Protein AF-A0A4Y9ZE89-F1 (afdb_monomer_lite)

InterPro domains:
  IPR001841 Zinc finger, RING-type [PS50089] (121-193)
  IPR013083 Zinc finger, RING/FYVE/PHD-type [G3DSA:3.30.40.10] (95-206)

Secondary structure (DSSP, 8-state):
------------------SS-------------S------------GGG-HHHHTTTTS--S-TTHHHHHHHHHHHHHHHHHHHHHSS----HHHHHHHHHTSPBPPHHHHHHTT-TT-B-TTT--BHHHHHHHHHHHHHHT-TTS-GGG-SEEE-TTTT--EEEHHHHH-GGG-TTSSS--TT-SSB-TTT--BSS-HHHHHHHHHS--TT-----------TTHHHHHHHHHHHHHHHHHHHHHHHHHHHS-TTS------TT----------GGGTTTTS--

Organism: NCBI:txid205917

Structure (mmCIF, N/CA/C/O backbone):
data_AF-A0A4Y9ZE89-F1
#
_entry.id   AF-A0A4Y9ZE89-F1
#
loop_
_atom_site.group_PDB
_atom_site.id
_atom_site.type_symbol
_atom_site.label_atom_id
_atom_site.label_alt_id
_atom_site.label_comp_id
_atom_site.label_asym_id
_atom_site.label_entity_id
_atom_site.label_seq_id
_atom_site.pdbx_PDB_ins_code
_atom_site.Cartn_x
_atom_site.Cartn_y
_atom_site.Cartn_z
_atom_site.occupancy
_atom_site.B_iso_or_equiv
_atom_site.auth_seq_id
_atom_site.auth_comp_id
_atom_site.auth_asym_id
_atom_site.auth_atom_id
_atom_site.pdbx_PDB_model_num
ATOM 1 N N . MET A 1 1 ? -14.560 37.038 12.003 1.00 40.00 1 MET A N 1
ATOM 2 C CA . MET A 1 1 ? -13.225 37.661 12.124 1.00 40.00 1 MET A CA 1
ATOM 3 C C . MET A 1 1 ? -12.190 36.557 12.264 1.00 40.00 1 MET A C 1
ATOM 5 O O . MET A 1 1 ? -11.770 36.264 13.370 1.00 40.00 1 MET A O 1
ATOM 9 N N . PHE A 1 2 ? -11.825 35.913 11.160 1.00 36.03 2 PHE A N 1
ATOM 10 C CA . PHE A 1 2 ? -10.600 35.121 11.090 1.00 36.03 2 PHE A CA 1
ATOM 11 C C . PHE A 1 2 ? -9.950 35.477 9.761 1.00 36.03 2 PHE A C 1
ATOM 13 O O . PHE A 1 2 ? -10.451 35.115 8.699 1.00 36.03 2 PHE A O 1
ATOM 20 N N . ASP A 1 3 ? -8.924 36.317 9.858 1.00 39.91 3 ASP A N 1
ATOM 21 C CA . ASP A 1 3 ? -8.173 36.826 8.724 1.00 39.91 3 ASP A CA 1
ATOM 22 C C . ASP A 1 3 ? -7.221 35.755 8.188 1.00 39.91 3 ASP A C 1
ATOM 24 O O . ASP A 1 3 ? -6.530 35.055 8.931 1.00 39.91 3 ASP A O 1
ATOM 28 N N . CYS A 1 4 ? -7.210 35.661 6.862 1.00 39.94 4 CYS A N 1
ATOM 29 C CA . CYS A 1 4 ? -6.321 34.839 6.060 1.00 39.94 4 CYS A CA 1
ATOM 30 C C . CYS A 1 4 ? -4.855 35.249 6.269 1.00 39.94 4 CYS A C 1
ATOM 32 O O . CYS A 1 4 ? -4.487 36.393 6.004 1.00 39.94 4 CYS A O 1
ATOM 34 N N . TYR A 1 5 ? -3.989 34.304 6.644 1.00 46.22 5 TYR A N 1
ATOM 35 C CA . TYR A 1 5 ? -2.538 34.476 6.541 1.00 46.22 5 TYR A CA 1
ATOM 36 C C . TYR A 1 5 ? -2.054 33.981 5.172 1.00 46.22 5 TYR A C 1
ATOM 38 O O . TYR A 1 5 ? -1.801 32.797 4.967 1.00 46.22 5 TYR A O 1
ATOM 46 N N . HIS A 1 6 ? -1.920 34.910 4.224 1.00 37.88 6 HIS A N 1
ATOM 47 C CA . HIS A 1 6 ? -1.191 34.701 2.973 1.00 37.88 6 HIS A CA 1
ATOM 48 C C . HIS A 1 6 ? 0.308 34.933 3.228 1.00 37.88 6 HIS A C 1
ATOM 50 O O . HIS A 1 6 ? 0.745 36.066 3.434 1.00 37.88 6 HIS A O 1
ATOM 56 N N . ALA A 1 7 ? 1.117 33.873 3.212 1.00 39.72 7 ALA A N 1
ATOM 57 C CA . ALA A 1 7 ? 2.572 33.996 3.235 1.00 39.72 7 ALA A CA 1
ATOM 58 C C . ALA A 1 7 ? 3.089 34.325 1.822 1.00 39.72 7 ALA A C 1
ATOM 60 O O . ALA A 1 7 ? 3.073 33.484 0.926 1.00 39.72 7 ALA A O 1
ATOM 61 N N . HIS A 1 8 ? 3.550 35.560 1.614 1.00 36.03 8 HIS A N 1
ATOM 62 C CA . HIS A 1 8 ? 4.248 35.962 0.392 1.00 36.03 8 HIS A CA 1
ATOM 63 C C . HIS A 1 8 ? 5.702 35.470 0.419 1.00 36.03 8 HIS A C 1
ATOM 65 O O . HIS A 1 8 ? 6.523 35.958 1.197 1.00 36.03 8 HIS A O 1
ATOM 71 N N . TYR A 1 9 ? 6.040 34.545 -0.478 1.00 36.06 9 TYR A N 1
ATOM 72 C CA . TYR A 1 9 ? 7.424 34.201 -0.795 1.00 36.06 9 TYR A CA 1
ATOM 73 C C . TYR A 1 9 ? 7.978 35.215 -1.799 1.00 36.06 9 TYR A C 1
ATOM 75 O O . TYR A 1 9 ? 7.512 35.292 -2.932 1.00 36.06 9 TYR A O 1
ATOM 83 N N . SER A 1 10 ? 8.986 35.987 -1.394 1.00 37.22 10 SER A N 1
ATOM 84 C CA . SER A 1 10 ? 9.764 36.824 -2.310 1.00 37.22 10 SER A CA 1
ATOM 85 C C . SER A 1 10 ? 11.172 36.247 -2.430 1.00 37.22 10 SER A C 1
ATOM 87 O O . SER A 1 10 ? 11.948 36.255 -1.473 1.00 37.22 10 SER A O 1
ATOM 89 N N . SER A 1 11 ? 11.477 35.682 -3.598 1.00 35.31 11 SER A N 1
ATOM 90 C CA . SER A 1 11 ? 12.808 35.187 -3.952 1.00 35.31 11 SER A CA 1
ATOM 91 C C . SER A 1 11 ? 13.609 36.333 -4.559 1.00 35.31 11 SER A C 1
ATOM 93 O O . SER A 1 11 ? 13.272 36.833 -5.630 1.00 35.31 11 SER A O 1
ATOM 95 N N . VAL A 1 12 ? 14.674 36.762 -3.881 1.00 42.75 12 VAL A N 1
ATOM 96 C CA . VAL A 1 12 ? 15.613 37.753 -4.421 1.00 42.75 12 VAL A CA 1
ATOM 97 C C . VAL A 1 12 ? 16.893 37.025 -4.815 1.00 42.75 12 VAL A C 1
ATOM 99 O O . VAL A 1 12 ? 17.762 36.760 -3.983 1.00 42.75 12 VAL A O 1
ATOM 102 N N . ALA A 1 13 ? 17.008 36.678 -6.096 1.00 42.06 13 ALA A N 1
ATOM 103 C CA . ALA A 1 13 ? 18.235 36.144 -6.669 1.00 42.06 13 ALA A CA 1
ATOM 104 C C . ALA A 1 13 ? 19.200 37.303 -6.968 1.00 42.06 13 ALA A C 1
ATOM 106 O O . ALA A 1 13 ? 18.956 38.115 -7.856 1.00 42.06 13 ALA A O 1
ATOM 107 N N . SER A 1 14 ? 20.305 37.394 -6.224 1.00 43.59 14 SER 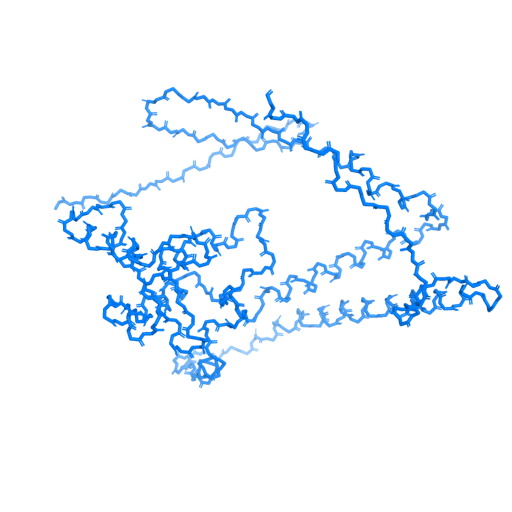A N 1
ATOM 108 C CA . SER A 1 14 ? 21.392 38.331 -6.528 1.00 43.59 14 SER A CA 1
ATOM 109 C C . SER A 1 14 ? 22.571 37.563 -7.119 1.00 43.59 14 SER A C 1
ATOM 111 O O . SER A 1 14 ? 23.264 36.823 -6.418 1.00 43.59 14 SER A O 1
ATOM 113 N N . ALA A 1 15 ? 22.779 37.713 -8.426 1.00 39.91 15 ALA A N 1
ATOM 114 C CA . ALA A 1 15 ? 23.893 37.115 -9.146 1.00 39.91 15 ALA A CA 1
ATOM 115 C C . ALA A 1 15 ? 25.100 38.065 -9.121 1.00 39.91 15 ALA A C 1
ATOM 117 O O . ALA A 1 15 ? 25.079 39.131 -9.734 1.00 39.91 15 ALA A O 1
ATOM 118 N N . ARG A 1 16 ? 26.179 37.673 -8.436 1.00 44.06 16 ARG A N 1
ATOM 119 C CA . ARG A 1 16 ? 27.514 38.240 -8.664 1.00 44.06 16 ARG A CA 1
ATOM 120 C C . ARG A 1 16 ? 28.311 37.258 -9.512 1.00 44.06 16 ARG A C 1
ATOM 122 O O . ARG A 1 16 ? 28.565 36.138 -9.079 1.00 44.06 16 ARG A O 1
ATOM 129 N N . GLN A 1 17 ? 28.701 37.692 -10.708 1.00 50.16 17 GLN A N 1
ATOM 130 C CA . GLN A 1 17 ? 29.651 36.982 -11.556 1.00 50.16 17 GLN A CA 1
ATOM 131 C C . GLN A 1 17 ? 31.056 37.131 -10.965 1.00 50.16 17 GLN A C 1
ATOM 133 O O . GLN A 1 17 ? 31.700 38.168 -11.091 1.00 50.16 17 GLN A O 1
ATOM 138 N N . SER A 1 18 ? 31.535 36.075 -10.322 1.00 46.66 18 SER A N 1
ATOM 139 C CA . SER A 1 18 ? 32.955 35.747 -10.302 1.00 46.66 18 SER A CA 1
ATOM 140 C C . SER A 1 18 ? 33.094 34.309 -10.789 1.00 46.66 18 SER A C 1
ATOM 142 O O . SER A 1 18 ? 32.191 33.495 -10.613 1.00 46.66 18 SER A O 1
ATOM 144 N N . SER A 1 19 ? 34.186 34.029 -11.491 1.00 53.50 19 SER A N 1
ATOM 145 C CA . SER A 1 19 ? 34.500 32.799 -12.223 1.00 53.50 19 SER A CA 1
ATOM 146 C C . SER A 1 19 ? 34.694 31.571 -11.318 1.00 53.50 19 SER A C 1
ATOM 148 O O . SER A 1 19 ? 35.768 30.976 -11.264 1.00 53.50 19 SER A O 1
ATOM 150 N N . GLY A 1 20 ? 33.650 31.192 -10.590 1.00 50.44 20 GLY A N 1
ATOM 151 C CA . GLY A 1 20 ? 33.574 30.020 -9.734 1.00 50.44 20 GLY A CA 1
ATOM 152 C C . GLY A 1 20 ? 32.121 29.562 -9.649 1.00 50.44 20 GLY A C 1
ATOM 153 O O . GLY A 1 20 ? 31.214 30.386 -9.574 1.00 50.44 20 GLY A O 1
ATOM 154 N N . ARG A 1 21 ? 31.908 28.244 -9.729 1.00 46.72 21 ARG A N 1
ATOM 155 C CA . ARG A 1 21 ? 30.594 27.582 -9.835 1.00 46.72 21 ARG A CA 1
ATOM 156 C C . ARG A 1 21 ? 29.525 28.219 -8.920 1.00 46.72 21 ARG A C 1
ATOM 158 O O . ARG A 1 21 ? 29.821 28.471 -7.748 1.00 46.72 21 ARG A O 1
ATOM 165 N N . PRO A 1 22 ? 28.287 28.435 -9.406 1.00 40.28 22 PRO A N 1
ATOM 166 C CA . PRO A 1 22 ? 27.240 29.077 -8.621 1.00 40.28 22 PRO A CA 1
ATOM 167 C C . PRO A 1 22 ? 26.884 28.214 -7.405 1.00 40.28 22 PRO A C 1
ATOM 169 O O . PRO A 1 22 ? 26.431 27.080 -7.536 1.00 40.28 22 PRO A O 1
ATOM 172 N N . ARG A 1 23 ? 27.092 28.757 -6.203 1.00 50.62 23 ARG A N 1
ATOM 173 C CA . ARG A 1 23 ? 26.572 28.192 -4.953 1.00 50.62 23 ARG A CA 1
ATOM 174 C C . ARG A 1 23 ? 25.279 28.915 -4.601 1.00 50.62 23 ARG A C 1
ATOM 176 O O . ARG A 1 23 ? 25.313 30.067 -4.174 1.00 50.62 23 ARG A O 1
ATOM 183 N N . VAL A 1 24 ? 24.150 28.234 -4.765 1.00 47.09 24 VAL A N 1
ATOM 184 C CA . VAL A 1 24 ? 22.851 28.720 -4.290 1.00 47.09 24 VAL A CA 1
ATOM 185 C C . VAL A 1 24 ? 22.819 28.556 -2.770 1.00 47.09 24 VAL A C 1
ATOM 187 O O . VAL A 1 24 ? 22.892 27.445 -2.255 1.00 47.09 24 VAL A O 1
ATOM 190 N N . ARG A 1 25 ? 22.767 29.670 -2.034 1.00 51.19 25 ARG A N 1
ATOM 191 C CA . ARG A 1 25 ? 22.544 29.671 -0.582 1.00 51.19 25 ARG A CA 1
ATOM 192 C C . ARG A 1 25 ? 21.087 30.024 -0.317 1.00 51.19 25 ARG A C 1
ATOM 194 O O . ARG A 1 25 ? 20.710 31.184 -0.450 1.00 51.19 25 ARG A O 1
ATOM 201 N N . VAL A 1 26 ? 20.292 29.038 0.084 1.00 44.66 26 VAL A N 1
ATOM 202 C CA . VAL A 1 26 ? 18.939 29.265 0.605 1.00 44.66 26 VAL A CA 1
ATOM 203 C C . VAL A 1 26 ? 19.062 29.549 2.099 1.00 44.66 26 VAL A C 1
ATOM 205 O O . VAL A 1 26 ? 19.618 28.750 2.847 1.00 44.66 26 VAL A O 1
ATOM 208 N N . ARG A 1 27 ? 18.604 30.723 2.535 1.00 45.00 27 ARG A N 1
ATOM 209 C CA . ARG A 1 27 ? 18.640 31.138 3.941 1.00 45.00 27 ARG A CA 1
ATOM 210 C C . ARG A 1 27 ? 17.212 31.113 4.472 1.00 45.00 27 ARG A C 1
ATOM 212 O O . ARG A 1 27 ? 16.450 32.040 4.220 1.00 45.00 27 ARG A O 1
ATOM 219 N N . VAL A 1 28 ? 16.849 30.053 5.186 1.00 41.69 28 VAL A N 1
ATOM 220 C CA . VAL A 1 28 ? 15.557 29.970 5.875 1.00 41.69 28 VAL A CA 1
ATOM 221 C C . VAL A 1 28 ? 15.706 30.691 7.211 1.00 41.69 28 VAL A C 1
ATOM 223 O O . VAL A 1 28 ? 16.495 30.285 8.061 1.00 41.69 28 VAL A O 1
ATOM 226 N N . ARG A 1 29 ? 15.004 31.812 7.386 1.00 39.59 29 ARG A N 1
ATOM 227 C CA . ARG A 1 29 ? 14.895 32.474 8.690 1.00 39.59 29 ARG A CA 1
ATOM 228 C C . ARG A 1 29 ? 13.674 31.909 9.401 1.00 39.59 29 ARG A C 1
ATOM 230 O O . ARG A 1 29 ? 12.555 32.277 9.067 1.00 39.59 29 ARG A O 1
ATOM 237 N N . SER A 1 30 ? 13.907 31.028 10.369 1.00 42.06 30 SER A N 1
ATOM 238 C CA . SER A 1 30 ? 12.883 30.631 11.333 1.00 42.06 30 SER A CA 1
ATOM 239 C C . SER A 1 30 ? 12.741 31.731 12.384 1.00 42.06 30 SER A C 1
ATOM 241 O O . SER A 1 30 ? 13.722 32.126 13.016 1.00 42.06 30 SER A O 1
ATOM 243 N N . ALA A 1 31 ? 11.529 32.258 12.539 1.00 42.84 31 ALA A N 1
ATOM 244 C CA . ALA A 1 31 ? 11.183 33.235 13.563 1.00 42.84 31 ALA A CA 1
ATOM 245 C C . ALA A 1 31 ? 10.673 32.518 14.822 1.00 42.84 31 ALA A C 1
ATOM 247 O O . ALA A 1 31 ? 9.554 32.751 15.256 1.00 42.84 31 ALA A O 1
ATOM 248 N N . CYS A 1 32 ? 11.471 31.618 15.396 1.00 37.34 32 CYS A N 1
ATOM 249 C CA . CYS A 1 32 ? 11.231 31.060 16.727 1.00 37.34 32 CYS A CA 1
ATOM 250 C C . CYS A 1 32 ? 12.573 30.954 17.457 1.00 37.34 32 CYS A C 1
ATOM 252 O O . CYS A 1 32 ? 13.482 30.243 17.033 1.00 37.34 32 CYS A O 1
ATOM 254 N N . THR A 1 33 ? 12.711 31.721 18.534 1.00 48.97 33 THR A N 1
ATOM 255 C CA . THR A 1 33 ? 13.872 31.755 19.428 1.00 48.97 33 THR A CA 1
ATOM 256 C C . THR A 1 33 ? 13.975 30.465 20.237 1.00 48.97 33 THR A C 1
ATOM 258 O O . THR A 1 33 ? 13.394 30.370 21.314 1.00 48.97 33 THR A O 1
ATOM 261 N N . LEU A 1 34 ? 14.755 29.504 19.746 1.00 45.44 34 LEU A N 1
ATOM 262 C CA . LEU A 1 34 ? 15.407 28.463 20.544 1.00 45.44 34 LEU A CA 1
ATOM 263 C C . LEU A 1 34 ? 16.831 28.235 19.999 1.00 45.44 34 LEU A C 1
ATOM 265 O O . LEU A 1 34 ? 17.061 28.453 18.806 1.00 45.44 34 LEU A O 1
ATOM 269 N N . PRO A 1 35 ? 17.808 27.851 20.842 1.00 46.34 35 PRO A N 1
ATOM 270 C CA . PRO A 1 35 ? 19.186 27.650 20.408 1.00 46.34 35 PRO A CA 1
ATOM 271 C C . PRO A 1 35 ? 19.290 26.411 19.504 1.00 46.34 35 PRO A C 1
ATOM 273 O O . PRO A 1 35 ? 19.262 25.277 19.973 1.00 46.34 35 PRO A O 1
ATOM 276 N N . SER A 1 36 ? 19.402 26.654 18.196 1.00 38.66 36 SER A N 1
ATOM 277 C CA . SER A 1 36 ? 19.728 25.659 17.169 1.00 38.66 36 SER A CA 1
ATOM 278 C C . SER A 1 36 ? 21.158 25.157 17.370 1.00 38.66 36 SER A C 1
ATOM 280 O O . SER A 1 36 ? 22.113 25.923 17.231 1.00 38.66 36 SER A O 1
ATOM 282 N N . LEU A 1 37 ? 21.314 23.875 17.699 1.00 41.06 37 LEU A N 1
ATOM 283 C CA . LEU A 1 37 ? 22.556 23.143 17.462 1.00 41.06 37 LEU A CA 1
ATOM 284 C C . LEU A 1 37 ? 22.613 22.822 15.965 1.00 41.06 37 LEU A C 1
ATOM 286 O O . LEU A 1 37 ? 22.011 21.856 15.502 1.00 41.06 37 LEU A O 1
ATOM 290 N N . ASP A 1 38 ? 23.330 23.652 15.211 1.00 37.16 38 ASP A N 1
ATOM 291 C CA . ASP A 1 38 ? 23.618 23.419 13.797 1.00 37.16 38 ASP A CA 1
ATOM 292 C C . ASP A 1 38 ? 24.611 22.250 13.657 1.00 37.16 38 ASP A C 1
ATOM 294 O O . ASP A 1 38 ? 25.828 22.437 13.610 1.00 37.16 38 ASP A O 1
ATOM 298 N N . VAL A 1 39 ? 24.098 21.020 13.584 1.00 41.41 39 VAL A N 1
ATOM 299 C CA . VAL A 1 39 ? 24.884 19.859 13.148 1.00 41.41 39 VAL A CA 1
ATOM 300 C C . VAL A 1 39 ? 24.820 19.789 11.622 1.00 41.41 39 VAL A C 1
ATOM 302 O O . VAL A 1 39 ? 23.925 19.197 11.024 1.00 41.41 39 VAL A O 1
ATOM 305 N N . LEU A 1 40 ? 25.787 20.440 10.979 1.00 39.16 40 LEU A N 1
ATOM 306 C CA . LEU A 1 40 ? 26.078 20.309 9.552 1.00 39.16 40 LEU A CA 1
ATOM 307 C C . LEU A 1 40 ? 26.687 18.924 9.279 1.00 39.16 40 LEU A C 1
ATOM 309 O O . LEU A 1 40 ? 27.898 18.746 9.383 1.00 39.16 40 LEU A O 1
ATOM 313 N N . ILE A 1 41 ? 25.865 17.946 8.891 1.00 37.97 41 ILE A N 1
ATOM 314 C CA . ILE A 1 41 ? 26.358 16.710 8.264 1.00 37.97 41 ILE A CA 1
ATOM 315 C C . ILE A 1 41 ? 26.410 16.946 6.754 1.00 37.97 41 ILE A C 1
ATOM 317 O O . ILE A 1 41 ? 25.478 16.645 6.015 1.00 37.97 41 ILE A O 1
ATOM 321 N N . ALA A 1 42 ? 27.509 17.535 6.288 1.00 38.81 42 ALA A N 1
ATOM 322 C CA . ALA A 1 42 ? 27.862 17.509 4.876 1.00 38.81 42 ALA A CA 1
ATOM 323 C C . ALA A 1 42 ? 28.556 16.170 4.589 1.00 38.81 42 ALA A C 1
ATOM 325 O O . ALA A 1 42 ? 29.774 16.063 4.697 1.00 38.81 42 ALA A O 1
ATOM 326 N N . ALA A 1 43 ? 27.783 15.138 4.251 1.00 37.31 43 ALA A N 1
ATOM 327 C CA . ALA A 1 43 ? 28.337 13.899 3.718 1.00 37.31 43 ALA A CA 1
ATOM 328 C C . ALA A 1 43 ? 28.717 14.119 2.245 1.00 37.31 43 ALA A C 1
ATOM 330 O O . ALA A 1 43 ? 27.972 13.787 1.328 1.00 37.31 43 ALA A O 1
ATOM 331 N N . THR A 1 44 ? 29.873 14.736 2.004 1.00 41.25 44 THR A N 1
ATOM 332 C CA . THR A 1 44 ? 30.537 14.658 0.701 1.00 41.25 44 THR A CA 1
ATOM 333 C C . THR A 1 44 ? 31.259 13.317 0.641 1.00 41.25 44 THR A C 1
ATOM 335 O O . THR A 1 44 ? 32.427 13.238 1.011 1.00 41.25 44 THR A O 1
ATOM 338 N N . MET A 1 45 ? 30.566 12.249 0.244 1.00 42.53 45 MET A N 1
ATOM 339 C CA . MET A 1 45 ? 31.272 11.035 -0.164 1.00 42.53 45 MET A CA 1
ATOM 340 C C . MET A 1 45 ? 31.852 11.277 -1.555 1.00 42.53 45 MET A C 1
ATOM 342 O O . MET A 1 45 ? 31.121 11.569 -2.503 1.00 42.53 45 MET A O 1
ATOM 346 N N . ASP A 1 46 ? 33.176 11.217 -1.648 1.00 51.44 46 ASP A N 1
ATOM 347 C CA . ASP A 1 46 ? 33.899 11.270 -2.910 1.00 51.44 46 ASP A CA 1
ATOM 348 C C . ASP A 1 46 ? 33.667 9.930 -3.640 1.00 51.44 46 ASP A C 1
ATOM 350 O O . ASP A 1 46 ? 33.929 8.871 -3.058 1.00 51.44 46 ASP A O 1
ATOM 354 N N . PRO A 1 47 ? 33.149 9.912 -4.884 1.00 54.91 47 PRO A N 1
ATOM 355 C CA . PRO A 1 47 ? 32.889 8.670 -5.619 1.00 54.91 47 PRO A CA 1
ATOM 356 C C . PRO A 1 47 ? 34.146 7.806 -5.853 1.00 54.91 47 PRO A C 1
ATOM 358 O O . PRO A 1 47 ? 34.020 6.666 -6.298 1.00 54.91 47 PRO A O 1
ATOM 361 N N . GLY A 1 48 ? 35.345 8.310 -5.535 1.00 55.12 48 GLY A N 1
ATOM 362 C CA . GLY A 1 48 ? 36.595 7.547 -5.541 1.00 55.12 48 GLY A CA 1
ATOM 363 C C . GLY A 1 48 ? 36.800 6.567 -4.373 1.00 55.12 48 GLY A C 1
ATOM 364 O O . GLY A 1 48 ? 37.689 5.724 -4.469 1.00 55.12 48 GLY A O 1
ATOM 365 N N . GLU A 1 49 ? 36.007 6.627 -3.295 1.00 50.00 49 GLU A N 1
ATOM 366 C CA . GLU A 1 49 ? 36.245 5.838 -2.066 1.00 50.00 49 GLU A CA 1
ATOM 367 C C . GLU A 1 49 ? 35.413 4.549 -1.935 1.00 50.00 49 GLU A C 1
ATOM 369 O O . GLU A 1 49 ? 35.451 3.894 -0.897 1.00 50.00 49 GLU A O 1
ATOM 374 N N . LEU A 1 50 ? 34.675 4.135 -2.970 1.00 52.09 50 LEU A N 1
ATOM 375 C CA . LEU A 1 50 ? 33.959 2.853 -2.969 1.00 52.09 50 LEU A CA 1
ATOM 376 C C . LEU A 1 50 ? 34.844 1.752 -3.596 1.00 52.09 50 LEU A C 1
ATOM 378 O O . LEU A 1 50 ? 34.892 1.637 -4.823 1.00 52.09 50 LEU A O 1
ATOM 382 N N . PRO A 1 51 ? 35.541 0.910 -2.800 1.00 54.59 51 PRO A N 1
ATOM 383 C CA . PRO A 1 51 ? 36.541 -0.046 -3.299 1.00 54.59 51 PRO A CA 1
ATOM 384 C C . PRO A 1 51 ? 35.967 -1.159 -4.190 1.00 54.59 51 PRO A C 1
ATOM 386 O O . PRO A 1 51 ? 36.698 -1.784 -4.954 1.00 54.59 51 PRO A O 1
ATOM 389 N N . TRP A 1 52 ? 34.656 -1.404 -4.137 1.00 58.41 52 TRP A N 1
ATOM 390 C CA . TRP A 1 52 ? 33.990 -2.382 -5.002 1.00 58.41 52 TRP A CA 1
ATOM 391 C C . TRP A 1 52 ? 33.648 -1.827 -6.395 1.00 58.41 52 TRP A C 1
ATOM 393 O O . TRP A 1 52 ? 33.469 -2.608 -7.326 1.00 58.41 52 TRP A O 1
ATOM 403 N N . LEU A 1 53 ? 33.619 -0.501 -6.577 1.00 53.03 53 LEU A N 1
ATOM 404 C CA . LEU A 1 53 ? 33.426 0.131 -7.890 1.00 53.03 53 LEU A CA 1
ATOM 405 C C . LEU A 1 53 ? 34.721 0.184 -8.719 1.00 53.03 53 LEU A C 1
ATOM 407 O O . LEU A 1 53 ? 34.668 0.255 -9.945 1.00 53.03 53 LEU A O 1
ATOM 411 N N . THR A 1 54 ? 35.891 0.109 -8.081 1.00 51.09 54 THR A N 1
ATOM 412 C CA . THR A 1 54 ? 37.199 0.233 -8.747 1.00 51.09 54 THR A CA 1
ATOM 413 C C . THR A 1 54 ? 37.820 -1.095 -9.182 1.00 51.09 54 THR A C 1
ATOM 415 O O . THR A 1 54 ? 38.649 -1.093 -10.092 1.00 51.09 54 THR A O 1
ATOM 418 N N . MET A 1 55 ? 37.391 -2.242 -8.643 1.00 51.03 55 MET A N 1
ATOM 419 C CA . MET A 1 55 ? 37.963 -3.546 -9.026 1.00 51.03 55 MET A CA 1
ATOM 420 C C . MET A 1 55 ? 37.583 -4.034 -10.440 1.00 51.03 55 MET A C 1
ATOM 422 O O . MET A 1 55 ? 38.189 -4.981 -10.932 1.00 51.03 55 MET A O 1
ATOM 426 N N . GLY A 1 56 ? 36.655 -3.369 -11.140 1.00 51.31 56 GLY A N 1
ATOM 427 C CA . GLY A 1 56 ? 36.328 -3.661 -12.546 1.00 51.31 56 GLY A CA 1
ATOM 428 C C . GLY A 1 56 ? 36.920 -2.690 -13.579 1.00 51.31 56 GLY A C 1
ATOM 429 O O . GLY A 1 56 ? 36.845 -2.948 -14.778 1.00 51.31 56 GLY A O 1
ATOM 430 N N . ALA A 1 57 ? 37.509 -1.569 -13.151 1.00 49.62 57 ALA A N 1
ATOM 431 C CA . ALA A 1 57 ? 37.825 -0.449 -14.047 1.00 49.62 57 ALA A CA 1
ATOM 432 C C . ALA A 1 57 ? 39.161 -0.591 -14.813 1.00 49.62 57 ALA A C 1
ATOM 434 O O . ALA A 1 57 ? 39.436 0.186 -15.725 1.00 49.62 57 ALA A O 1
ATOM 435 N N . GLY A 1 58 ? 40.002 -1.572 -14.465 1.00 47.84 58 GLY A N 1
ATOM 436 C CA . GLY A 1 58 ? 41.393 -1.648 -14.933 1.00 47.84 58 GLY A CA 1
ATOM 437 C C . GLY A 1 58 ? 41.655 -2.374 -16.261 1.00 47.84 58 GLY A C 1
ATOM 438 O O . GLY A 1 58 ? 42.771 -2.285 -16.762 1.00 47.84 58 GLY A O 1
ATOM 439 N N . MET A 1 59 ? 40.686 -3.091 -16.846 1.00 49.09 59 MET A N 1
ATOM 440 C CA . MET A 1 59 ? 40.929 -3.936 -18.039 1.00 49.09 59 MET A CA 1
ATOM 441 C C . MET A 1 59 ? 40.086 -3.588 -19.276 1.00 49.09 59 MET A C 1
ATOM 443 O O . MET A 1 59 ? 40.119 -4.323 -20.259 1.00 49.09 59 MET A O 1
ATOM 447 N N . MET A 1 60 ? 39.367 -2.462 -19.282 1.00 50.00 60 MET A N 1
ATOM 448 C CA . MET A 1 60 ? 38.540 -2.048 -20.426 1.00 50.00 60 MET A CA 1
ATOM 449 C C . MET A 1 60 ? 38.918 -0.652 -20.915 1.00 50.00 60 MET A C 1
ATOM 451 O O . MET A 1 60 ? 38.136 0.287 -20.817 1.00 50.00 60 MET A O 1
ATOM 455 N N . SER A 1 61 ? 40.140 -0.481 -21.419 1.00 54.34 61 SER A N 1
ATOM 456 C CA . SER A 1 61 ? 40.492 0.761 -22.111 1.00 54.34 61 SER A CA 1
ATOM 457 C C . SER A 1 61 ? 41.564 0.531 -23.165 1.00 54.34 61 SER A C 1
ATOM 459 O O . SER A 1 61 ? 42.736 0.798 -22.938 1.00 54.34 61 SER A O 1
ATOM 461 N N . MET A 1 62 ? 41.139 0.015 -24.316 1.00 48.22 62 MET A N 1
ATOM 462 C CA . MET A 1 62 ? 41.828 0.164 -25.599 1.00 48.22 62 MET A CA 1
ATOM 463 C C . MET A 1 62 ? 40.754 0.097 -26.687 1.00 48.22 62 MET A C 1
ATOM 465 O O . MET A 1 62 ? 40.532 -0.963 -27.243 1.00 48.22 62 MET A O 1
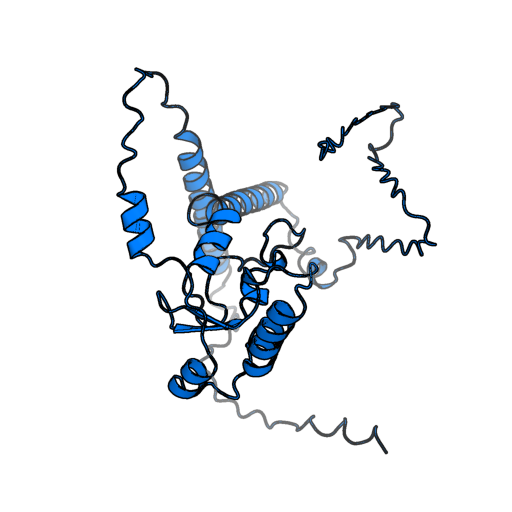ATOM 469 N N . ASP A 1 63 ? 39.989 1.183 -26.841 1.00 54.00 63 ASP A N 1
ATOM 470 C CA . ASP A 1 63 ? 39.335 1.633 -28.082 1.00 54.00 63 ASP A CA 1
ATOM 471 C C . ASP A 1 63 ? 38.417 2.813 -27.731 1.00 54.00 63 ASP A C 1
ATOM 473 O O . ASP A 1 63 ? 37.393 2.659 -27.062 1.00 54.00 63 ASP A O 1
ATOM 477 N N . GLY A 1 64 ? 38.761 4.023 -28.186 1.00 57.25 64 GLY A N 1
ATOM 478 C CA . GLY A 1 64 ? 38.025 5.265 -27.886 1.00 57.25 64 GLY A CA 1
ATOM 479 C C . GLY A 1 64 ? 36.557 5.290 -28.348 1.00 57.25 64 GLY A C 1
ATOM 480 O O . GLY A 1 64 ? 35.845 6.254 -28.071 1.00 57.25 64 GLY A O 1
ATOM 481 N N . ASN A 1 65 ? 36.092 4.236 -29.024 1.00 62.41 65 ASN A N 1
ATOM 482 C CA . ASN A 1 65 ? 34.702 4.056 -29.429 1.00 62.41 65 ASN A CA 1
ATOM 483 C C . ASN A 1 65 ? 33.837 3.384 -28.338 1.00 62.41 65 ASN A C 1
ATOM 485 O O . ASN A 1 65 ? 32.640 3.656 -28.250 1.00 62.41 65 ASN A O 1
ATOM 489 N N . ALA A 1 66 ? 34.428 2.569 -27.453 1.00 59.69 66 ALA A N 1
ATOM 490 C CA . ALA A 1 66 ? 33.687 1.804 -26.443 1.00 59.69 66 ALA A CA 1
ATOM 491 C C . ALA A 1 66 ? 33.028 2.696 -25.369 1.00 59.69 66 ALA A C 1
ATOM 493 O O . ALA A 1 66 ? 31.916 2.420 -24.923 1.00 59.69 66 ALA A O 1
ATOM 494 N N . GLY A 1 67 ? 33.661 3.820 -25.008 1.00 61.78 67 GLY A N 1
ATOM 495 C CA . GLY A 1 67 ? 33.130 4.754 -24.005 1.00 61.78 67 GLY A CA 1
ATOM 496 C C . GLY A 1 67 ? 31.901 5.556 -24.456 1.00 61.78 67 GLY A C 1
ATOM 497 O O . GLY A 1 67 ? 31.172 6.086 -23.620 1.00 61.78 67 GLY A O 1
ATOM 498 N N . ARG A 1 68 ? 31.634 5.659 -25.767 1.00 71.19 68 ARG A N 1
ATOM 499 C CA . ARG A 1 68 ? 30.406 6.306 -26.267 1.00 71.19 68 ARG A CA 1
ATOM 500 C C . ARG A 1 68 ? 29.192 5.386 -26.134 1.00 71.19 68 ARG A C 1
ATOM 502 O O . ARG A 1 68 ? 28.115 5.872 -25.803 1.00 71.19 68 ARG A O 1
ATOM 509 N N . ASN A 1 69 ? 29.385 4.079 -26.323 1.00 76.81 69 ASN A N 1
ATOM 510 C CA . ASN A 1 69 ? 28.312 3.087 -26.250 1.00 76.81 69 ASN A CA 1
ATOM 511 C C . ASN A 1 69 ? 27.767 2.933 -24.816 1.00 76.81 69 ASN A C 1
ATOM 513 O O . ASN A 1 69 ? 26.559 2.928 -24.597 1.00 76.81 69 ASN A O 1
ATOM 517 N N . THR A 1 70 ? 28.645 2.923 -23.809 1.00 78.81 70 THR A N 1
ATOM 518 C CA . THR A 1 70 ? 28.238 2.772 -22.400 1.00 78.81 70 THR A CA 1
ATOM 519 C C . THR A 1 70 ? 27.411 3.949 -21.879 1.00 78.81 70 THR A C 1
ATOM 521 O O . THR A 1 70 ? 26.407 3.746 -21.198 1.00 78.81 70 THR A O 1
ATOM 524 N N . ASN A 1 71 ? 27.784 5.184 -22.232 1.00 82.56 71 ASN A N 1
ATOM 525 C CA . ASN A 1 71 ? 27.022 6.379 -21.860 1.00 82.56 71 ASN A CA 1
ATOM 526 C C . ASN A 1 71 ? 25.634 6.408 -22.517 1.00 82.56 71 ASN A C 1
ATOM 528 O O . ASN A 1 71 ? 24.667 6.824 -21.879 1.00 82.56 71 ASN A O 1
ATOM 532 N N . GLN A 1 72 ? 25.529 5.957 -23.773 1.00 84.19 72 GLN A N 1
ATOM 533 C CA . GLN A 1 72 ? 24.242 5.857 -24.461 1.00 84.19 72 GLN A CA 1
ATOM 534 C C . GLN A 1 72 ? 23.350 4.794 -23.813 1.00 84.19 72 GLN A C 1
ATOM 536 O O . GLN A 1 72 ? 22.195 5.077 -23.522 1.00 84.19 72 GLN A O 1
ATOM 541 N N . MET A 1 73 ? 23.901 3.622 -23.489 1.00 82.50 73 MET A N 1
ATOM 542 C CA . MET A 1 73 ? 23.165 2.561 -22.798 1.00 82.50 73 MET A CA 1
ATOM 543 C C . MET A 1 73 ? 22.659 3.010 -21.420 1.00 82.50 73 MET A C 1
ATOM 545 O O . MET A 1 73 ? 21.529 2.704 -21.050 1.00 82.50 73 MET A O 1
ATOM 549 N N . MET A 1 74 ? 23.465 3.765 -20.664 1.00 83.50 74 MET A N 1
ATOM 550 C CA . MET A 1 74 ? 23.041 4.306 -19.369 1.00 83.50 74 MET A CA 1
ATOM 551 C C . MET A 1 74 ? 21.897 5.318 -19.525 1.00 83.50 74 MET A C 1
ATOM 553 O O . MET A 1 74 ? 20.957 5.282 -18.735 1.00 83.50 74 MET A O 1
ATOM 557 N N . ARG A 1 75 ? 21.932 6.177 -20.555 1.00 86.19 75 ARG A N 1
ATOM 558 C CA . ARG A 1 75 ? 20.811 7.078 -20.876 1.00 86.19 75 ARG A CA 1
ATOM 559 C C . ARG A 1 75 ? 19.558 6.308 -21.266 1.00 86.19 75 ARG A C 1
ATOM 561 O O . ARG A 1 75 ? 18.522 6.550 -20.665 1.00 86.19 75 ARG A O 1
ATOM 568 N N . ASP A 1 76 ? 19.670 5.351 -22.185 1.00 83.75 76 ASP A N 1
ATOM 569 C CA . ASP A 1 76 ? 18.538 4.530 -22.623 1.00 83.75 76 ASP A CA 1
ATOM 570 C C . ASP A 1 76 ? 17.919 3.776 -21.427 1.00 83.75 76 ASP A C 1
ATOM 572 O O . ASP A 1 76 ? 16.701 3.703 -21.291 1.00 83.75 76 ASP A O 1
ATOM 576 N N . MET A 1 77 ? 18.742 3.262 -20.503 1.00 81.75 77 MET A N 1
ATOM 577 C CA . MET A 1 77 ? 18.268 2.581 -19.293 1.00 81.75 77 MET A CA 1
ATOM 578 C C . MET A 1 77 ? 17.543 3.535 -18.334 1.00 81.75 77 MET A C 1
ATOM 580 O O . MET A 1 77 ? 16.524 3.155 -17.754 1.00 81.75 77 MET A O 1
ATOM 584 N N . VAL A 1 78 ? 18.026 4.773 -18.190 1.00 84.06 78 VAL A N 1
ATOM 585 C CA . VAL A 1 78 ? 17.334 5.823 -17.427 1.00 84.06 78 VAL A CA 1
ATOM 586 C C . VAL A 1 78 ? 16.001 6.175 -18.085 1.00 84.06 78 VAL A C 1
ATOM 588 O O . VAL A 1 78 ? 15.002 6.223 -17.373 1.00 84.06 78 VAL A O 1
ATOM 591 N N . THR A 1 79 ? 15.949 6.331 -19.411 1.00 82.62 79 THR A N 1
ATOM 592 C CA . THR A 1 79 ? 14.705 6.567 -20.163 1.00 82.62 79 THR A CA 1
ATOM 593 C C . THR A 1 79 ? 13.703 5.435 -19.928 1.00 82.62 79 THR A C 1
ATOM 595 O O . THR A 1 79 ? 12.548 5.682 -19.581 1.00 82.62 79 THR A O 1
ATOM 598 N N . VAL A 1 80 ? 14.149 4.175 -20.000 1.00 80.81 80 VAL A N 1
ATOM 599 C CA . VAL A 1 80 ? 13.282 3.014 -19.752 1.00 80.81 80 VAL A CA 1
ATOM 600 C C . VAL A 1 80 ? 12.771 2.965 -18.308 1.00 80.81 80 VAL A C 1
ATOM 602 O O . VAL A 1 80 ? 11.595 2.671 -18.080 1.00 80.81 80 VAL A O 1
ATOM 605 N N . MET A 1 81 ? 13.628 3.254 -17.323 1.00 76.06 81 MET A N 1
ATOM 606 C CA . MET A 1 81 ? 13.222 3.288 -15.915 1.00 76.06 81 MET A CA 1
ATOM 607 C C . MET A 1 81 ? 12.263 4.441 -15.624 1.00 76.06 81 MET A C 1
ATOM 609 O O . MET A 1 81 ? 11.245 4.227 -14.970 1.00 76.06 81 MET A O 1
ATOM 613 N N . GLN A 1 82 ? 12.544 5.641 -16.132 1.00 75.19 82 GLN A N 1
ATOM 614 C CA . GLN A 1 82 ? 11.678 6.805 -15.955 1.00 75.19 82 GLN A CA 1
ATOM 615 C C . GLN A 1 82 ? 10.289 6.553 -16.530 1.00 75.19 82 GLN A C 1
ATOM 617 O O . GLN A 1 82 ? 9.306 6.849 -15.857 1.00 75.19 82 GLN A O 1
ATOM 622 N N . ARG A 1 83 ? 10.195 5.918 -17.701 1.00 71.19 83 ARG A N 1
ATOM 623 C CA . ARG A 1 83 ? 8.909 5.627 -18.337 1.00 71.19 83 ARG A CA 1
ATOM 624 C C . ARG A 1 83 ? 8.122 4.518 -17.643 1.00 71.19 83 ARG A C 1
ATOM 626 O O . ARG A 1 83 ? 6.935 4.680 -17.373 1.00 71.19 83 ARG A O 1
ATOM 633 N N . ARG A 1 84 ? 8.801 3.448 -17.202 1.00 64.94 84 ARG A N 1
ATOM 634 C CA . ARG A 1 84 ? 8.195 2.430 -16.318 1.00 64.94 84 ARG A CA 1
ATOM 635 C C . ARG A 1 84 ? 7.664 3.016 -15.010 1.00 64.94 84 ARG A C 1
ATOM 637 O O . ARG A 1 84 ? 6.711 2.481 -14.452 1.00 64.94 84 ARG A O 1
ATOM 644 N N . HIS A 1 85 ? 8.275 4.090 -14.518 1.00 61.50 85 HIS A N 1
ATOM 645 C CA . HIS A 1 85 ? 7.810 4.809 -13.336 1.00 61.50 85 HIS A CA 1
ATOM 646 C C . HIS A 1 85 ? 6.813 5.942 -13.646 1.00 61.50 85 HIS A C 1
ATOM 648 O O . HIS A 1 85 ? 6.188 6.438 -12.709 1.00 61.50 85 HIS A O 1
ATOM 654 N N . GLY A 1 86 ? 6.675 6.355 -14.910 1.00 51.53 86 GLY A N 1
ATOM 655 C CA . GLY A 1 86 ? 6.047 7.614 -15.312 1.00 51.53 86 GLY A CA 1
ATOM 656 C C . GLY A 1 86 ? 4.587 7.517 -15.750 1.00 51.53 86 GLY A C 1
ATOM 657 O O . GLY A 1 86 ? 3.802 8.366 -15.347 1.00 51.53 86 GLY A O 1
ATOM 658 N N . GLU A 1 87 ? 4.193 6.500 -16.520 1.00 55.75 87 GLU A N 1
ATOM 659 C CA . GLU A 1 87 ? 2.938 6.610 -17.297 1.00 55.75 87 GLU A CA 1
ATOM 660 C C . GLU A 1 87 ? 1.751 5.765 -16.805 1.00 55.75 87 GLU A C 1
ATOM 662 O O . GLU A 1 87 ? 0.624 6.018 -17.212 1.00 55.75 87 GLU A O 1
ATOM 667 N N . GLY A 1 88 ? 1.942 4.776 -15.924 1.00 53.91 88 GLY A N 1
ATOM 668 C CA . GLY A 1 88 ? 0.911 3.736 -15.761 1.00 53.91 88 GLY A CA 1
ATOM 669 C C . GLY A 1 88 ? 0.055 3.730 -14.494 1.00 53.91 88 GLY A C 1
ATOM 670 O O . GLY A 1 88 ? -1.086 3.282 -14.544 1.00 53.91 88 GLY A O 1
ATOM 671 N N . ASP A 1 89 ? 0.600 4.079 -13.326 1.00 61.34 89 ASP A N 1
ATOM 672 C CA . ASP A 1 89 ? -0.008 3.559 -12.083 1.00 61.34 89 ASP A CA 1
ATOM 673 C C . ASP A 1 89 ? 0.406 4.311 -10.813 1.00 61.34 89 ASP A C 1
ATOM 675 O O . ASP A 1 89 ? 0.559 3.734 -9.732 1.00 61.34 89 ASP A O 1
ATOM 679 N N . ARG A 1 90 ? 0.674 5.612 -10.938 1.00 65.56 90 ARG A N 1
ATOM 680 C CA . ARG A 1 90 ? 0.892 6.471 -9.774 1.00 65.56 90 ARG A CA 1
ATOM 681 C C . ARG A 1 90 ? -0.415 7.161 -9.447 1.00 65.56 90 ARG A C 1
ATOM 683 O O . ARG A 1 90 ? -0.725 8.210 -10.002 1.00 65.56 90 ARG A O 1
ATOM 690 N N . LEU A 1 91 ? -1.172 6.561 -8.531 1.00 71.31 91 LEU A N 1
ATOM 691 C CA . LEU A 1 91 ? -2.245 7.282 -7.859 1.00 71.31 91 LEU A CA 1
ATOM 692 C C . LEU A 1 91 ? -1.656 8.567 -7.287 1.00 71.31 91 LEU A C 1
ATOM 694 O O . LEU A 1 91 ? -0.615 8.555 -6.624 1.00 71.31 91 LEU A O 1
ATOM 698 N N . THR A 1 92 ? -2.309 9.682 -7.579 1.00 78.31 92 THR A N 1
ATOM 699 C CA . THR A 1 92 ? -1.943 10.959 -6.977 1.00 78.31 92 THR A CA 1
ATOM 700 C C . THR A 1 92 ? -2.060 10.831 -5.454 1.00 78.31 92 THR A C 1
ATOM 702 O O . THR A 1 92 ? -2.941 10.137 -4.950 1.00 78.31 92 THR A O 1
ATOM 705 N N . SER A 1 93 ? -1.178 11.496 -4.704 1.00 79.12 93 SER A N 1
ATOM 706 C CA . SER A 1 93 ? -1.238 11.539 -3.232 1.00 79.12 93 SER A CA 1
ATOM 707 C C . SER A 1 93 ? -2.668 11.732 -2.665 1.00 79.12 93 SER A C 1
ATOM 709 O O . SER A 1 93 ? -3.059 10.946 -1.800 1.00 79.12 93 SER A O 1
ATOM 711 N N . PRO A 1 94 ? -3.517 12.649 -3.191 1.00 84.81 94 PRO A N 1
ATOM 712 C CA . PRO A 1 94 ? -4.901 12.776 -2.720 1.00 84.81 94 PRO A CA 1
ATOM 713 C C . PRO A 1 94 ? -5.799 11.573 -3.052 1.00 84.81 94 PRO A C 1
ATOM 715 O O . PRO A 1 94 ? -6.670 11.240 -2.255 1.00 84.81 94 PRO A O 1
ATOM 718 N N . GLN A 1 95 ? -5.599 10.888 -4.183 1.00 83.56 95 GLN A N 1
ATOM 719 C CA . GLN A 1 95 ? -6.356 9.668 -4.503 1.00 83.56 95 GLN A CA 1
ATOM 720 C C . GLN A 1 95 ? -6.022 8.527 -3.540 1.00 83.56 95 GLN A C 1
ATOM 722 O O . GLN A 1 95 ? -6.901 7.750 -3.181 1.00 83.56 95 GLN A O 1
ATOM 727 N N . ILE A 1 96 ? -4.762 8.428 -3.103 1.00 83.62 96 ILE A N 1
ATOM 728 C CA . ILE A 1 96 ? -4.354 7.433 -2.103 1.00 83.62 96 ILE A CA 1
ATOM 729 C C . ILE A 1 96 ? -5.046 7.718 -0.768 1.00 83.62 96 ILE A C 1
ATOM 731 O O . ILE A 1 96 ? -5.567 6.793 -0.154 1.00 83.62 96 ILE A O 1
ATOM 735 N N . GLN A 1 97 ? -5.101 8.984 -0.346 1.00 87.00 97 GLN A N 1
ATOM 736 C CA . GLN A 1 97 ? -5.807 9.377 0.878 1.00 87.00 97 GLN A CA 1
ATOM 737 C C . GLN A 1 97 ? -7.298 9.038 0.804 1.00 87.00 97 GLN A C 1
ATOM 739 O O . GLN A 1 97 ? -7.800 8.373 1.700 1.00 87.00 97 GLN A O 1
ATOM 744 N N . GLN A 1 98 ? -7.969 9.365 -0.306 1.00 89.75 98 GLN A N 1
ATOM 745 C CA . GLN A 1 98 ? -9.372 8.987 -0.524 1.00 89.75 98 GLN A CA 1
ATOM 746 C C . GLN A 1 98 ? -9.582 7.472 -0.439 1.00 89.75 98 GLN A C 1
ATOM 748 O O . GLN A 1 98 ? -10.519 7.005 0.203 1.00 89.75 98 GLN A O 1
ATOM 753 N N . LEU A 1 99 ? -8.677 6.695 -1.041 1.00 88.81 99 LEU A N 1
ATOM 754 C CA . LEU A 1 99 ? -8.743 5.240 -0.984 1.00 88.81 99 LEU A CA 1
ATOM 755 C C . LEU A 1 99 ? -8.596 4.721 0.453 1.00 88.81 99 LEU A C 1
ATOM 757 O O . LEU A 1 99 ? -9.300 3.792 0.837 1.00 88.81 99 LEU A O 1
ATOM 761 N N . ILE A 1 100 ? -7.684 5.303 1.239 1.00 89.94 100 ILE A N 1
ATOM 762 C CA . ILE A 1 100 ? -7.470 4.945 2.648 1.00 89.94 100 ILE A CA 1
ATOM 763 C C . ILE A 1 100 ? -8.688 5.330 3.493 1.00 89.94 100 ILE A C 1
ATOM 765 O O . ILE A 1 100 ? -9.102 4.550 4.354 1.00 89.94 100 ILE A O 1
ATOM 769 N N . ASP A 1 101 ? -9.292 6.485 3.225 1.00 91.75 101 ASP A N 1
ATOM 770 C CA . ASP A 1 101 ? -10.481 6.960 3.928 1.00 91.75 101 ASP A CA 1
ATOM 771 C C . ASP A 1 101 ? -11.673 6.018 3.721 1.00 91.75 101 ASP A C 1
ATOM 773 O O . ASP A 1 101 ? -12.381 5.717 4.687 1.00 91.75 101 ASP A O 1
ATOM 777 N N . GLU A 1 102 ? -11.828 5.473 2.509 1.00 92.81 102 GLU A N 1
ATOM 778 C CA . GLU A 1 102 ? -12.850 4.481 2.148 1.00 92.81 102 GLU A CA 1
ATOM 779 C C . GLU A 1 102 ? -12.651 3.094 2.786 1.00 92.81 102 GLU A C 1
ATOM 781 O O . GLU A 1 102 ? -13.576 2.274 2.769 1.00 92.81 102 GLU A O 1
ATOM 786 N N . LEU A 1 103 ? -11.468 2.779 3.328 1.00 92.88 103 LEU A N 1
ATOM 787 C CA . LEU A 1 103 ? -11.222 1.458 3.911 1.00 92.88 103 LEU A CA 1
ATOM 788 C C . LEU A 1 103 ? -12.049 1.252 5.189 1.00 92.88 103 LEU A C 1
ATOM 790 O O . LEU A 1 103 ? -12.108 2.144 6.038 1.00 92.88 103 LEU A O 1
ATOM 794 N N . PRO A 1 104 ? -12.624 0.055 5.404 1.00 95.19 104 PRO A N 1
ATOM 795 C CA . PRO A 1 104 ? -13.389 -0.223 6.613 1.00 95.19 104 PRO A CA 1
ATOM 796 C C . PRO A 1 104 ? -12.499 -0.095 7.854 1.00 95.19 104 PRO A C 1
ATOM 798 O O . PRO A 1 104 ? -11.422 -0.700 7.919 1.00 95.19 104 PRO A O 1
ATOM 801 N N . ARG A 1 105 ? -12.962 0.691 8.834 1.00 96.00 105 ARG A N 1
ATOM 802 C CA . ARG A 1 105 ? -12.394 0.717 10.186 1.00 96.00 105 ARG A CA 1
ATOM 803 C C . ARG A 1 105 ? -12.842 -0.540 10.915 1.00 96.00 105 ARG A C 1
ATOM 805 O O . ARG A 1 105 ? -14.030 -0.851 10.902 1.00 96.00 105 ARG A O 1
ATOM 812 N N . LEU A 1 106 ? -11.891 -1.266 11.487 1.00 97.69 106 LEU A N 1
ATOM 813 C CA . LEU A 1 106 ? -12.177 -2.460 12.271 1.00 97.69 106 LEU A CA 1
ATOM 814 C C . LEU A 1 106 ? -12.309 -2.088 13.743 1.00 97.69 106 LEU A C 1
ATOM 816 O O . LEU A 1 106 ? -11.479 -1.349 14.264 1.00 97.69 106 LEU A O 1
ATOM 820 N N . THR A 1 107 ? -13.321 -2.643 14.394 1.00 97.69 107 THR A N 1
ATOM 821 C CA . THR A 1 107 ? -13.492 -2.599 15.848 1.00 97.69 107 THR A CA 1
ATOM 822 C C . THR A 1 107 ? -12.757 -3.760 16.526 1.00 97.69 107 THR A C 1
ATOM 824 O O . THR A 1 107 ? -12.241 -4.664 15.863 1.00 97.69 107 THR A O 1
ATOM 827 N N . GLU A 1 108 ? -12.713 -3.763 17.858 1.00 97.69 108 GLU A N 1
ATOM 828 C CA . GLU A 1 108 ? -12.149 -4.873 18.635 1.00 97.69 108 GLU A CA 1
ATOM 829 C C . GLU A 1 108 ? -12.872 -6.206 18.353 1.00 97.69 108 GLU A C 1
ATOM 831 O O . GLU A 1 108 ? -12.221 -7.230 18.134 1.00 97.69 108 GLU A O 1
ATOM 836 N N . GLU A 1 109 ? -14.206 -6.175 18.242 1.00 98.06 109 GLU A N 1
ATOM 837 C CA . GLU A 1 109 ? -15.035 -7.341 17.896 1.00 98.06 109 GLU A CA 1
ATOM 838 C C . GLU A 1 109 ? -14.674 -7.898 16.509 1.00 98.06 109 GLU A C 1
ATOM 840 O O . GLU A 1 109 ? -14.591 -9.112 16.307 1.00 98.06 109 GLU A O 1
ATOM 845 N N . ASP A 1 110 ? -14.391 -7.013 15.546 1.00 97.94 110 ASP A N 1
ATOM 846 C CA . ASP A 1 110 ? -13.962 -7.422 14.210 1.00 97.94 110 ASP A CA 1
ATOM 847 C C . ASP A 1 110 ? -12.580 -8.088 14.234 1.00 97.94 110 ASP A C 1
ATOM 849 O O . ASP A 1 110 ? -12.328 -9.029 13.474 1.00 97.94 110 ASP A O 1
ATOM 853 N N . LEU A 1 111 ? -11.657 -7.622 15.081 1.00 97.75 111 LEU A N 1
ATOM 854 C CA . LEU A 1 111 ? -10.337 -8.242 15.227 1.00 97.75 111 LEU A CA 1
ATOM 855 C C . LEU A 1 111 ? -10.437 -9.644 15.833 1.00 97.75 111 LEU A C 1
ATOM 857 O O . LEU A 1 111 ? -9.748 -10.556 15.361 1.00 97.75 111 LEU A O 1
ATOM 861 N N . GLU A 1 112 ? -11.320 -9.833 16.814 1.00 97.75 112 GLU A N 1
ATOM 862 C CA . GLU A 1 112 ? -11.618 -11.146 17.389 1.00 97.75 112 GLU A CA 1
ATOM 863 C C . GLU A 1 112 ? -12.230 -12.081 16.337 1.00 97.75 112 GLU A C 1
ATOM 865 O O . GLU A 1 112 ? -11.741 -13.196 16.137 1.00 97.75 112 GLU A O 1
ATOM 870 N N . ALA A 1 113 ? -13.212 -11.599 15.567 1.00 97.75 113 ALA A N 1
ATOM 871 C CA . ALA A 1 113 ? -13.844 -12.365 14.492 1.00 97.75 113 ALA A CA 1
ATOM 872 C C . ALA A 1 113 ? -12.857 -12.791 13.387 1.00 97.75 113 ALA A C 1
ATOM 874 O O . ALA A 1 113 ? -13.023 -13.848 12.775 1.00 97.75 113 ALA A O 1
ATOM 875 N N . ASN A 1 114 ? -11.813 -11.994 13.132 1.00 96.44 114 ASN A N 1
ATOM 876 C CA . ASN A 1 114 ? -10.749 -12.326 12.180 1.00 96.44 114 ASN A CA 1
ATOM 877 C C . ASN A 1 114 ? -9.605 -13.158 12.797 1.00 96.44 114 ASN A C 1
ATOM 879 O O . ASN A 1 114 ? -8.677 -13.529 12.075 1.00 96.44 114 ASN A O 1
ATOM 883 N N . GLY A 1 115 ? -9.644 -13.453 14.102 1.00 97.25 115 GLY A N 1
ATOM 884 C CA . GLY A 1 115 ? -8.595 -14.195 14.806 1.00 97.25 115 GLY A CA 1
ATOM 885 C C . GLY A 1 115 ? -7.260 -13.447 14.891 1.00 97.25 115 GLY A C 1
ATOM 886 O O . GLY A 1 115 ? -6.207 -14.078 14.945 1.00 97.25 115 GLY A O 1
ATOM 887 N N . GLN A 1 116 ? -7.292 -12.111 14.851 1.00 97.12 116 GLN A N 1
ATOM 888 C CA . GLN A 1 116 ? -6.116 -11.229 14.879 1.00 97.12 116 GLN A CA 1
ATOM 889 C C . GLN A 1 116 ? -6.123 -10.303 16.105 1.00 97.12 116 GLN A C 1
ATOM 891 O O . GLN A 1 116 ? -5.511 -9.240 16.077 1.00 97.12 116 GLN A O 1
ATOM 896 N N . TYR A 1 117 ? -6.808 -10.706 17.179 1.00 96.81 117 TYR A N 1
ATOM 897 C CA . TYR A 1 117 ? -6.957 -9.923 18.410 1.00 96.81 117 TYR A CA 1
ATOM 898 C C . TYR A 1 117 ? -5.603 -9.494 19.007 1.00 96.81 117 TYR A C 1
ATOM 900 O O . TYR A 1 117 ? -5.343 -8.306 19.177 1.00 96.81 117 TYR A O 1
ATOM 908 N N . ASP A 1 118 ? -4.687 -10.451 19.190 1.00 97.06 118 ASP A N 1
ATOM 909 C CA . ASP A 1 118 ? -3.325 -10.211 19.697 1.00 97.06 118 ASP A CA 1
ATOM 910 C C . ASP A 1 118 ? -2.296 -9.937 18.580 1.00 97.06 118 ASP A C 1
ATOM 912 O O . ASP A 1 118 ? -1.083 -10.019 18.789 1.00 97.06 118 ASP A O 1
ATOM 916 N N . GLY A 1 119 ? -2.764 -9.657 17.362 1.00 97.44 119 GLY A N 1
ATOM 917 C CA . GLY A 1 119 ? -1.899 -9.390 16.219 1.00 97.44 119 GLY A CA 1
ATOM 918 C C . GLY A 1 119 ? -1.159 -8.054 16.335 1.00 97.44 119 GLY A C 1
ATOM 919 O O . GLY A 1 119 ? -1.575 -7.126 17.038 1.00 97.44 119 GLY A O 1
ATOM 920 N N . SER A 1 120 ? -0.055 -7.935 15.598 1.00 97.81 120 SER A N 1
ATOM 921 C CA . SER A 1 120 ? 0.683 -6.682 15.443 1.00 97.81 120 SER A CA 1
ATOM 922 C C . SER A 1 120 ? 0.787 -6.273 13.980 1.00 97.81 120 SER A C 1
ATOM 924 O O . SER A 1 120 ? 0.864 -7.101 13.071 1.00 97.81 120 SER A O 1
ATOM 926 N N . CYS A 1 121 ? 0.785 -4.962 13.745 1.00 97.06 121 CYS A N 1
ATOM 927 C CA . CYS A 1 121 ? 0.981 -4.410 12.417 1.00 97.06 121 CYS A CA 1
ATOM 928 C C . CYS A 1 121 ? 2.402 -4.750 11.933 1.00 97.06 121 CYS A C 1
ATOM 930 O O . CYS A 1 121 ? 3.3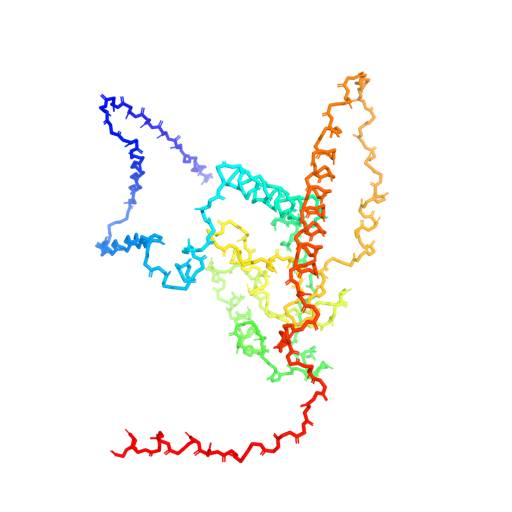66 -4.356 12.587 1.00 97.06 121 CYS A O 1
ATOM 932 N N . PRO A 1 122 ? 2.583 -5.390 10.766 1.00 94.19 122 PRO A N 1
ATOM 933 C CA . PRO A 1 122 ? 3.906 -5.800 10.282 1.00 94.19 122 PRO A CA 1
ATOM 934 C C . PRO A 1 122 ? 4.798 -4.626 9.844 1.00 94.19 122 PRO A C 1
ATOM 936 O O . PRO A 1 122 ? 5.957 -4.843 9.503 1.00 94.19 122 PRO A O 1
ATOM 939 N N . ILE A 1 123 ? 4.261 -3.401 9.795 1.00 91.62 123 ILE A N 1
ATOM 940 C CA . ILE A 1 123 ? 4.991 -2.198 9.373 1.00 91.62 123 ILE A CA 1
ATOM 941 C C . ILE A 1 123 ? 5.608 -1.508 10.593 1.00 91.62 123 ILE A C 1
ATOM 943 O O . ILE A 1 123 ? 6.826 -1.386 10.678 1.00 91.62 123 ILE A O 1
ATOM 947 N N . CYS A 1 124 ? 4.778 -1.096 11.558 1.00 93.69 124 CYS A N 1
ATOM 948 C CA . CYS A 1 124 ? 5.239 -0.384 12.754 1.00 93.69 124 CYS A CA 1
ATOM 949 C C . CYS A 1 124 ? 5.462 -1.277 13.977 1.00 93.69 124 CYS A C 1
ATOM 951 O O . CYS A 1 124 ? 5.944 -0.791 14.994 1.00 93.69 124 CYS A O 1
ATOM 953 N N . MET A 1 125 ? 5.104 -2.562 13.905 1.00 95.69 125 MET A N 1
ATOM 954 C CA . MET A 1 125 ? 5.194 -3.536 15.001 1.00 95.69 125 MET A CA 1
ATOM 955 C C . MET A 1 125 ? 4.345 -3.210 16.243 1.00 95.69 125 MET A C 1
ATOM 957 O O . MET A 1 125 ? 4.448 -3.913 17.247 1.00 95.69 125 MET A O 1
ATOM 961 N N . ASN A 1 126 ? 3.457 -2.212 16.180 1.00 96.81 126 ASN A N 1
ATOM 962 C CA . ASN A 1 126 ? 2.477 -1.957 17.237 1.00 96.81 126 ASN A CA 1
ATOM 963 C C . ASN A 1 126 ? 1.359 -3.007 17.209 1.00 96.81 126 ASN A C 1
ATOM 965 O O . ASN A 1 126 ? 0.933 -3.443 16.136 1.00 96.81 126 ASN A O 1
ATOM 969 N N . THR A 1 127 ? 0.856 -3.391 18.384 1.00 98.12 127 THR A N 1
ATOM 970 C CA . THR A 1 127 ? -0.315 -4.271 18.495 1.00 98.12 127 THR A CA 1
ATOM 971 C C . THR A 1 127 ? -1.570 -3.561 17.993 1.00 98.12 127 THR A C 1
ATOM 973 O O . THR A 1 127 ? -1.700 -2.339 18.122 1.00 98.12 127 THR A O 1
ATOM 976 N N . TYR A 1 128 ? -2.513 -4.310 17.420 1.00 98.12 128 TYR A N 1
ATOM 977 C CA . TYR A 1 128 ? -3.755 -3.717 16.917 1.00 98.12 128 TYR A CA 1
ATOM 978 C C . TYR A 1 128 ? -4.589 -3.083 18.041 1.00 98.12 128 TYR A C 1
ATOM 980 O O . TYR A 1 128 ? -5.141 -2.004 17.846 1.00 98.12 128 TYR A O 1
ATOM 988 N N . LEU A 1 129 ? -4.578 -3.673 19.241 1.00 98.00 129 LEU A N 1
ATOM 989 C CA . LEU A 1 129 ? -5.218 -3.098 20.430 1.00 98.00 129 LEU A CA 1
ATOM 990 C C . LEU A 1 129 ? -4.605 -1.754 20.844 1.00 98.00 129 LEU A C 1
ATOM 992 O O . LEU A 1 129 ? -5.336 -0.843 21.219 1.00 98.00 129 LEU A O 1
ATOM 996 N N . ALA A 1 130 ? -3.280 -1.591 20.741 1.00 97.56 130 ALA A N 1
ATOM 997 C CA . ALA A 1 130 ? -2.647 -0.303 21.025 1.00 97.56 130 ALA A CA 1
ATOM 998 C C . ALA A 1 130 ? -3.086 0.767 20.014 1.00 97.56 130 ALA A C 1
ATOM 1000 O O . ALA A 1 130 ? -3.381 1.892 20.403 1.00 97.56 130 ALA A O 1
ATOM 1001 N N . ALA A 1 131 ? -3.192 0.407 18.731 1.00 96.88 131 ALA A N 1
ATOM 1002 C CA . ALA A 1 131 ? -3.669 1.321 17.695 1.00 96.88 131 ALA A CA 1
ATOM 1003 C C . ALA A 1 131 ? -5.149 1.720 17.878 1.00 96.88 131 ALA A C 1
ATOM 1005 O O . ALA A 1 131 ? -5.497 2.865 17.591 1.00 96.88 131 ALA A O 1
ATOM 1006 N N . LEU A 1 132 ? -6.004 0.811 18.365 1.00 97.38 132 LEU A N 1
ATOM 1007 C CA . LEU A 1 132 ? -7.397 1.122 18.718 1.00 97.38 132 LEU A CA 1
ATOM 1008 C C . LEU A 1 132 ? -7.485 2.012 19.962 1.00 97.38 132 LEU A C 1
ATOM 1010 O O . LEU A 1 132 ? -8.184 3.020 19.944 1.00 97.38 132 LEU A O 1
ATOM 1014 N N . ALA A 1 133 ? -6.713 1.714 21.009 1.00 96.69 133 ALA A N 1
ATOM 1015 C CA . ALA A 1 133 ? -6.658 2.556 22.204 1.00 96.69 133 ALA A CA 1
ATOM 1016 C C . ALA A 1 133 ? -6.161 3.980 21.888 1.00 96.69 133 ALA A C 1
ATOM 1018 O O . ALA A 1 133 ? -6.634 4.950 22.481 1.00 96.69 133 ALA A O 1
ATOM 1019 N N . GLU A 1 134 ? -5.228 4.128 20.939 1.00 94.88 134 GLU A N 1
ATOM 1020 C CA . GLU A 1 134 ? -4.806 5.435 20.423 1.00 94.88 134 GLU A CA 1
ATOM 1021 C C . GLU A 1 134 ? -5.958 6.180 19.728 1.00 94.88 134 GLU A C 1
ATOM 1023 O O . GLU A 1 134 ? -6.101 7.385 19.938 1.00 94.88 134 GLU A O 1
ATOM 1028 N N . GLU A 1 135 ? -6.791 5.497 18.936 1.00 95.25 135 GLU A N 1
ATOM 1029 C CA . GLU A 1 135 ? -7.975 6.088 18.291 1.00 95.25 135 GLU A CA 1
ATOM 1030 C C . GLU A 1 135 ? -8.996 6.570 19.333 1.00 95.25 135 GLU A C 1
ATOM 1032 O O . GLU A 1 135 ? -9.389 7.739 19.309 1.00 95.25 135 GLU A O 1
ATOM 1037 N N . GLU A 1 136 ? -9.351 5.718 20.298 1.00 94.56 136 GLU A N 1
ATOM 1038 C CA . GLU A 1 136 ? -10.298 6.049 21.370 1.00 94.56 136 GLU A CA 1
ATOM 1039 C C . GLU A 1 136 ? -9.795 7.204 22.242 1.00 94.56 136 GLU A C 1
ATOM 1041 O O . GLU A 1 136 ? -10.526 8.156 22.524 1.00 94.56 136 GLU A O 1
ATOM 1046 N N . MET A 1 137 ? -8.520 7.170 22.639 1.00 93.81 137 MET A N 1
ATOM 1047 C CA . MET A 1 137 ? -7.923 8.237 23.440 1.00 93.81 137 MET A CA 1
ATOM 1048 C C . MET A 1 137 ? -7.888 9.561 22.673 1.00 93.81 137 MET A C 1
ATOM 1050 O O . MET A 1 137 ? -8.135 10.616 23.258 1.00 93.81 137 MET A O 1
ATOM 1054 N N . SER A 1 138 ? -7.608 9.518 21.371 1.00 92.88 138 SER A N 1
ATOM 1055 C CA . SER A 1 138 ? -7.589 10.715 20.526 1.00 92.88 138 SER A CA 1
ATOM 1056 C C . SER A 1 138 ? -8.981 11.314 20.360 1.00 92.88 138 SER A C 1
ATOM 1058 O O . SER A 1 138 ? -9.110 12.536 20.361 1.00 92.88 138 SER A O 1
ATOM 1060 N N . GLN A 1 139 ? -10.011 10.467 20.293 1.00 92.12 139 GLN A N 1
ATOM 1061 C CA . GLN A 1 139 ? -11.408 10.889 20.253 1.00 92.12 139 GLN A CA 1
ATOM 1062 C C . GLN A 1 139 ? -11.872 11.507 21.581 1.00 92.12 139 GLN A C 1
ATOM 1064 O O . GLN A 1 139 ? -12.632 12.467 21.573 1.00 92.12 139 GLN A O 1
ATOM 1069 N N . VAL A 1 140 ? -11.419 10.987 22.726 1.00 94.38 140 VAL A N 1
ATOM 1070 C CA . VAL A 1 140 ? -11.782 11.531 24.050 1.00 94.38 140 VAL A CA 1
ATOM 1071 C C . VAL A 1 140 ? -11.049 12.838 24.353 1.00 94.38 140 VAL A C 1
ATOM 1073 O O . VAL A 1 140 ? -11.604 13.726 25.000 1.00 94.38 140 VAL A O 1
ATOM 1076 N N . MET A 1 141 ? -9.792 12.951 23.925 1.00 89.62 141 MET A N 1
ATOM 1077 C CA . MET A 1 141 ? -8.933 14.090 24.255 1.00 89.62 141 MET A CA 1
ATOM 1078 C C . MET A 1 141 ? -8.988 15.226 23.224 1.00 89.62 141 MET A C 1
ATOM 1080 O O . MET A 1 141 ? -8.327 16.240 23.450 1.00 89.62 141 MET A O 1
ATOM 1084 N N . ASP A 1 142 ? -9.722 15.063 22.112 1.00 85.25 142 ASP A N 1
ATOM 1085 C CA . ASP A 1 142 ? -9.809 16.013 20.987 1.00 85.25 142 ASP A CA 1
ATOM 1086 C C . ASP A 1 142 ? -8.432 16.596 20.609 1.00 85.25 142 ASP A C 1
ATOM 1088 O O . ASP A 1 142 ? -8.257 17.800 20.398 1.00 85.25 142 ASP A O 1
ATOM 1092 N N . SER A 1 143 ? -7.402 15.741 20.608 1.00 78.81 143 SER A N 1
ATOM 1093 C CA . SER A 1 143 ? -6.021 16.205 20.497 1.00 78.81 143 SER A CA 1
ATOM 1094 C C . SER A 1 143 ? -5.754 16.702 19.073 1.00 78.81 143 SER A C 1
ATOM 1096 O O . SER A 1 143 ? -5.775 15.901 18.138 1.00 78.81 143 SER A O 1
ATOM 1098 N N . PRO A 1 144 ? -5.425 17.993 18.863 1.00 80.31 144 PRO A N 1
ATOM 1099 C CA . PRO A 1 144 ? -5.245 18.555 17.523 1.00 80.31 144 PRO A CA 1
ATOM 1100 C C . PRO A 1 144 ? -3.974 18.052 16.817 1.00 80.31 144 PRO A C 1
ATOM 1102 O O . PRO A 1 144 ? -3.691 18.462 15.694 1.00 80.31 144 PRO A O 1
ATOM 1105 N N . ALA A 1 145 ? -3.169 17.213 17.476 1.00 82.62 145 ALA A N 1
ATOM 1106 C CA . ALA A 1 145 ? -1.890 16.746 16.954 1.00 82.62 145 ALA A CA 1
ATOM 1107 C C . ALA A 1 145 ? -2.044 15.761 15.786 1.00 82.62 145 ALA A C 1
ATOM 1109 O O . ALA A 1 145 ? -1.202 15.760 14.886 1.00 82.62 145 ALA A O 1
ATOM 1110 N N . HIS A 1 146 ? -3.101 14.941 15.785 1.00 80.12 146 HIS A N 1
ATOM 1111 C CA . HIS A 1 146 ? -3.320 13.931 14.755 1.00 80.12 146 HIS A CA 1
ATOM 1112 C C . HIS A 1 146 ? -4.795 13.872 14.336 1.00 80.12 146 HIS A C 1
ATOM 1114 O O . HIS A 1 146 ? -5.657 13.769 15.206 1.00 80.12 146 HIS A O 1
ATOM 1120 N N . PRO A 1 147 ? -5.094 13.917 13.024 1.00 88.06 147 PRO A N 1
ATOM 1121 C CA . PRO A 1 147 ? -6.450 13.706 12.529 1.00 88.06 147 PRO A CA 1
ATOM 1122 C C . PRO A 1 147 ? -6.923 12.301 12.919 1.00 88.06 147 PRO A C 1
ATOM 1124 O O . PRO A 1 147 ? -6.229 11.311 12.666 1.00 88.06 147 PRO A O 1
ATOM 1127 N N . VAL A 1 148 ? -8.102 12.220 13.538 1.00 90.00 148 VAL A N 1
ATOM 1128 C CA . VAL A 1 148 ? -8.738 10.962 13.977 1.00 90.00 148 VAL A CA 1
ATOM 1129 C C . VAL A 1 148 ? -9.031 10.018 12.807 1.00 90.00 148 VAL A C 1
ATOM 1131 O O . VAL A 1 148 ? -9.277 8.829 12.993 1.00 90.00 148 VAL A O 1
ATOM 1134 N N . GLU A 1 149 ? -8.988 10.529 11.579 1.00 89.56 149 GLU A N 1
ATOM 1135 C CA . GLU A 1 149 ? -9.139 9.779 10.339 1.00 89.56 149 GLU A CA 1
ATOM 1136 C C . GLU A 1 149 ? -7.947 8.872 10.026 1.00 89.56 149 GLU A C 1
ATOM 1138 O O . GLU A 1 149 ? -8.129 7.811 9.423 1.00 89.56 149 GLU A O 1
ATOM 1143 N N . ASN A 1 150 ? -6.756 9.241 10.503 1.00 90.88 150 ASN A N 1
ATOM 1144 C CA . ASN A 1 150 ? -5.514 8.506 10.267 1.00 90.88 150 ASN A CA 1
ATOM 1145 C C . ASN A 1 150 ? -5.180 7.512 11.389 1.00 90.88 150 ASN A C 1
ATOM 1147 O O . ASN A 1 150 ? -4.145 6.850 11.332 1.00 90.88 150 ASN A O 1
ATOM 1151 N N . LEU A 1 151 ? -6.021 7.404 12.417 1.00 94.44 151 LEU A N 1
ATOM 1152 C CA . LEU A 1 151 ? -5.828 6.486 13.540 1.00 94.44 151 LEU A CA 1
ATOM 1153 C C . LEU A 1 151 ? -6.685 5.227 13.384 1.00 94.44 151 LEU A C 1
ATOM 1155 O O . LEU A 1 151 ? -7.533 5.145 12.497 1.00 94.44 151 LEU A O 1
ATOM 1159 N N . GLY A 1 152 ? -6.410 4.222 14.213 1.00 95.81 152 GLY A N 1
ATOM 1160 C CA . GLY A 1 152 ? -7.139 2.958 14.211 1.00 95.81 152 GLY A CA 1
ATOM 1161 C C . GLY A 1 152 ? -6.576 1.901 13.263 1.00 95.81 152 GLY A C 1
ATOM 1162 O O . GLY A 1 152 ? -5.444 1.983 12.762 1.00 95.81 152 GLY A O 1
ATOM 1163 N N . VAL A 1 153 ? -7.386 0.870 13.030 1.00 97.38 153 VAL A N 1
ATOM 1164 C CA . VAL A 1 153 ? -7.016 -0.335 12.280 1.00 97.38 153 VAL A CA 1
ATOM 1165 C C . VAL A 1 153 ? -7.919 -0.497 11.059 1.00 97.38 153 VAL A C 1
ATOM 1167 O O . VAL A 1 153 ? -9.128 -0.285 11.117 1.00 97.38 153 VAL A O 1
ATOM 1170 N N . THR A 1 154 ? -7.329 -0.873 9.925 1.00 96.50 154 THR A N 1
ATOM 1171 C CA . THR A 1 154 ? -8.044 -1.096 8.661 1.00 96.50 154 THR A CA 1
ATOM 1172 C C . THR A 1 154 ? -7.721 -2.431 8.044 1.00 96.50 154 THR A C 1
ATOM 1174 O O . THR A 1 154 ? -6.618 -2.964 8.186 1.00 96.50 154 THR A O 1
ATOM 1177 N N . ARG A 1 155 ? -8.690 -2.931 7.279 1.00 96.44 155 ARG A N 1
ATOM 1178 C CA . ARG A 1 155 ? -8.538 -4.110 6.437 1.00 96.44 155 ARG A CA 1
ATOM 1179 C C . ARG A 1 155 ? -8.615 -3.738 4.969 1.00 96.44 155 ARG A C 1
ATOM 1181 O O . ARG A 1 155 ? -9.545 -3.057 4.542 1.00 96.44 155 ARG A O 1
ATOM 1188 N N . LEU A 1 156 ? -7.713 -4.296 4.169 1.00 94.50 156 LEU A N 1
ATOM 1189 C CA . LEU A 1 156 ? -7.766 -4.212 2.707 1.00 94.50 156 LEU A CA 1
ATOM 1190 C C . LEU A 1 156 ? -8.837 -5.154 2.133 1.00 94.50 156 LEU A C 1
ATOM 1192 O O . LEU A 1 156 ? -8.528 -6.114 1.428 1.00 94.50 156 LEU A O 1
ATOM 1196 N N . ALA A 1 157 ? -10.106 -4.905 2.464 1.00 92.06 157 ALA A N 1
ATOM 1197 C CA . ALA A 1 157 ? -11.226 -5.790 2.138 1.00 92.06 157 ALA A CA 1
ATOM 1198 C C . ALA A 1 157 ? -11.437 -5.975 0.625 1.00 92.06 157 ALA A C 1
ATOM 1200 O O . ALA A 1 157 ? -11.851 -7.048 0.196 1.00 92.06 157 ALA A O 1
ATOM 1201 N N . LYS A 1 158 ? -11.111 -4.956 -0.182 1.00 91.00 158 LYS A N 1
ATOM 1202 C CA . LYS A 1 158 ? -11.262 -4.995 -1.645 1.00 91.00 158 LYS A CA 1
ATOM 1203 C C . LYS A 1 158 ? -10.208 -5.865 -2.353 1.00 91.00 158 LYS A C 1
ATOM 1205 O O . LYS A 1 158 ? -10.429 -6.246 -3.497 1.00 91.00 158 LYS A O 1
ATOM 1210 N N . THR A 1 159 ? -9.063 -6.150 -1.722 1.00 91.38 159 THR A N 1
ATOM 1211 C CA . THR A 1 159 ? -7.906 -6.763 -2.404 1.00 91.38 159 THR A CA 1
ATOM 1212 C C . THR A 1 159 ? -7.430 -8.045 -1.727 1.00 91.38 159 THR A C 1
ATOM 1214 O O . THR A 1 159 ? -7.880 -9.128 -2.084 1.00 91.38 159 THR A O 1
ATOM 1217 N N . CYS A 1 160 ? -6.511 -7.953 -0.768 1.00 93.94 160 CYS A N 1
ATOM 1218 C CA . CYS A 1 160 ? -5.837 -9.107 -0.166 1.00 93.94 160 CYS A CA 1
ATOM 1219 C C . CYS A 1 160 ? -6.286 -9.421 1.266 1.00 93.94 160 CYS A C 1
ATOM 1221 O O . CYS A 1 160 ? -5.886 -10.440 1.819 1.00 93.94 160 CYS A O 1
ATOM 1223 N N . GLY A 1 161 ? -7.098 -8.562 1.886 1.00 95.06 161 GLY A N 1
ATOM 1224 C CA . GLY A 1 161 ? -7.656 -8.793 3.217 1.00 95.06 161 GLY A CA 1
ATOM 1225 C C . GLY A 1 161 ? -6.674 -8.652 4.383 1.00 95.06 161 GLY A C 1
ATOM 1226 O O . GLY A 1 161 ? -7.088 -8.907 5.512 1.00 95.06 161 GLY A O 1
ATOM 1227 N N . HIS A 1 162 ? -5.425 -8.238 4.142 1.00 96.75 162 HIS A N 1
ATOM 1228 C CA . HIS A 1 162 ? -4.447 -7.955 5.196 1.00 96.75 162 HIS A CA 1
ATOM 1229 C C . HIS A 1 162 ? -4.852 -6.739 6.047 1.00 96.75 162 HIS A C 1
ATOM 1231 O O . HIS A 1 162 ? -5.520 -5.821 5.557 1.00 96.75 162 HIS A O 1
ATOM 1237 N N . ILE A 1 163 ? -4.433 -6.754 7.316 1.00 97.50 163 ILE A N 1
ATOM 1238 C CA . ILE A 1 163 ? -4.807 -5.777 8.344 1.00 97.50 163 ILE A CA 1
ATOM 1239 C C . ILE A 1 163 ? -3.595 -4.913 8.714 1.00 97.50 163 ILE A C 1
ATOM 1241 O O . ILE A 1 163 ? -2.510 -5.432 8.987 1.00 97.50 163 ILE A O 1
ATOM 1245 N N . PHE A 1 164 ? -3.783 -3.594 8.751 1.00 96.44 164 PHE A N 1
ATOM 1246 C CA . PHE A 1 164 ? -2.744 -2.613 9.082 1.00 96.44 164 PHE A CA 1
ATOM 1247 C C . PHE A 1 164 ? -3.323 -1.481 9.933 1.00 96.44 164 PHE A C 1
ATOM 1249 O O . PHE A 1 164 ? -4.525 -1.213 9.891 1.00 96.44 164 PHE A O 1
ATOM 1256 N N . CYS A 1 165 ? -2.473 -0.770 10.671 1.00 96.06 165 CYS A N 1
ATOM 1257 C CA . CYS A 1 165 ? -2.875 0.501 11.269 1.00 96.06 165 CYS A CA 1
ATOM 1258 C C . CYS A 1 165 ? -2.968 1.596 10.188 1.00 96.06 165 CYS A C 1
ATOM 1260 O O . CYS A 1 165 ? -2.136 1.661 9.279 1.00 96.06 165 CYS A O 1
ATOM 1262 N N . ARG A 1 166 ? -3.980 2.468 10.282 1.00 94.38 166 ARG A N 1
ATOM 1263 C CA . ARG A 1 166 ? -4.212 3.555 9.306 1.00 94.38 166 ARG A CA 1
ATOM 1264 C C . ARG A 1 166 ? -3.045 4.536 9.240 1.00 94.38 166 ARG A C 1
ATOM 1266 O O . ARG A 1 166 ? -2.686 4.994 8.157 1.00 94.38 166 ARG A O 1
ATOM 1273 N N . LYS A 1 167 ? -2.405 4.784 10.383 1.00 92.31 167 LYS A N 1
ATOM 1274 C CA . LYS A 1 167 ? -1.303 5.738 10.528 1.00 92.31 167 LYS A CA 1
ATOM 1275 C C . LYS A 1 167 ? -0.167 5.455 9.549 1.00 92.31 167 LYS A C 1
ATOM 1277 O O . LYS A 1 167 ? 0.267 6.362 8.847 1.00 92.31 167 LYS A O 1
ATOM 1282 N N . GLU A 1 168 ? 0.242 4.194 9.434 1.00 90.25 168 GLU A N 1
ATOM 1283 C CA . GLU A 1 168 ? 1.339 3.784 8.548 1.00 90.25 168 GLU A CA 1
ATOM 1284 C C . GLU A 1 168 ? 0.941 3.770 7.067 1.00 90.25 168 GLU A C 1
ATOM 1286 O O . GLU A 1 168 ? 1.784 4.009 6.207 1.00 90.25 168 GLU A O 1
ATOM 1291 N N . LEU A 1 169 ? -0.339 3.541 6.750 1.00 88.38 169 LEU A N 1
ATOM 1292 C CA . LEU A 1 169 ? -0.839 3.642 5.373 1.00 88.38 169 LEU A CA 1
ATOM 1293 C C . LEU A 1 169 ? -0.939 5.101 4.907 1.00 88.38 169 LEU A C 1
ATOM 1295 O O . LEU A 1 169 ? -0.678 5.393 3.744 1.00 88.38 169 LEU A O 1
ATOM 1299 N N . SER A 1 170 ? -1.311 6.006 5.817 1.00 86.38 170 SER A N 1
ATOM 1300 C CA . SER A 1 170 ? -1.466 7.444 5.558 1.00 86.38 170 SER A CA 1
ATOM 1301 C C . SER A 1 170 ? -0.153 8.231 5.615 1.00 86.38 170 SER A C 1
ATOM 1303 O O . SER A 1 170 ? -0.123 9.399 5.221 1.00 86.38 170 SER A O 1
ATOM 1305 N N . SER A 1 171 ? 0.926 7.619 6.122 1.00 82.75 171 SER A N 1
ATOM 1306 C CA . SER A 1 171 ? 2.183 8.325 6.340 1.00 82.75 171 SER A CA 1
ATOM 1307 C C . SER A 1 171 ? 2.739 8.859 5.015 1.00 82.75 171 SER A C 1
ATOM 1309 O O . SER A 1 171 ? 2.957 8.085 4.076 1.00 82.75 171 SER A O 1
ATOM 1311 N N . PRO A 1 172 ? 3.049 10.166 4.933 1.00 63.84 172 PRO A N 1
ATOM 1312 C CA . PRO A 1 172 ? 3.721 10.747 3.781 1.00 63.84 172 PRO A CA 1
ATOM 1313 C C . PRO A 1 172 ? 5.160 10.237 3.636 1.00 63.84 172 PRO A C 1
ATOM 1315 O O . PRO A 1 172 ? 5.825 10.603 2.683 1.00 63.84 172 PRO A O 1
ATOM 1318 N N . ASP A 1 173 ? 5.675 9.375 4.517 1.00 59.88 173 ASP A N 1
ATOM 1319 C CA . ASP A 1 173 ? 6.919 8.645 4.231 1.00 59.88 173 ASP A CA 1
ATOM 1320 C C . ASP A 1 173 ? 6.762 7.635 3.073 1.00 59.88 173 ASP A C 1
ATOM 1322 O O . ASP A 1 173 ? 7.755 7.175 2.506 1.00 59.88 173 ASP A O 1
ATOM 1326 N N . MET A 1 174 ? 5.523 7.356 2.647 1.00 57.09 174 MET A N 1
ATOM 1327 C CA . MET A 1 174 ? 5.216 6.743 1.350 1.00 57.09 174 MET A CA 1
ATOM 1328 C C . MET A 1 174 ? 5.268 7.741 0.173 1.00 57.09 174 MET A C 1
ATOM 1330 O O . MET A 1 174 ? 5.089 7.330 -0.974 1.00 57.09 174 MET A O 1
ATOM 1334 N N . ASP A 1 175 ? 5.508 9.036 0.417 1.00 52.94 175 ASP A N 1
ATOM 1335 C CA . ASP A 1 175 ? 5.613 10.066 -0.620 1.00 52.94 175 ASP A CA 1
ATOM 1336 C C . ASP A 1 175 ? 6.934 9.896 -1.403 1.00 52.94 175 ASP A C 1
ATOM 1338 O O . ASP A 1 175 ? 8.028 9.925 -0.822 1.00 52.94 175 ASP A O 1
ATOM 1342 N N . PRO A 1 176 ? 6.871 9.747 -2.738 1.00 52.91 176 PRO A N 1
ATOM 1343 C CA . PRO A 1 176 ? 8.038 9.574 -3.603 1.00 52.91 176 PRO A CA 1
ATOM 1344 C C . PRO A 1 176 ? 8.966 10.789 -3.713 1.00 52.91 176 PRO A C 1
ATOM 1346 O O . PRO A 1 176 ? 9.946 10.735 -4.455 1.00 52.91 176 PRO A O 1
ATOM 1349 N N . ARG A 1 177 ? 8.686 11.892 -3.009 1.00 50.97 177 ARG A N 1
ATOM 1350 C CA . ARG A 1 177 ? 9.493 13.124 -3.050 1.00 50.97 177 ARG A CA 1
ATOM 1351 C C . ARG A 1 177 ? 10.680 13.168 -2.087 1.00 50.97 177 ARG A C 1
ATOM 1353 O O . ARG A 1 177 ? 11.403 14.162 -2.088 1.00 50.97 177 ARG A O 1
ATOM 1360 N N . ARG A 1 178 ? 10.912 12.136 -1.273 1.00 54.94 178 ARG A N 1
ATOM 1361 C CA . ARG A 1 178 ? 12.164 12.024 -0.505 1.00 54.94 178 ARG A CA 1
ATOM 1362 C C . ARG A 1 178 ? 13.310 11.646 -1.444 1.00 54.94 178 ARG A C 1
ATOM 1364 O O . ARG A 1 178 ? 13.124 10.796 -2.302 1.00 54.94 178 ARG A O 1
ATOM 1371 N N . ASP A 1 179 ? 14.497 12.225 -1.242 1.00 58.91 179 ASP A N 1
ATOM 1372 C CA . ASP A 1 179 ? 15.688 12.121 -2.117 1.00 58.91 179 ASP A CA 1
ATOM 1373 C C . ASP A 1 179 ? 16.243 10.693 -2.340 1.00 58.91 179 ASP A C 1
ATOM 1375 O O . ASP A 1 179 ? 17.269 10.512 -2.994 1.00 58.91 179 ASP A O 1
ATOM 1379 N N . ASN A 1 180 ? 15.586 9.663 -1.803 1.00 54.16 180 ASN A N 1
ATOM 1380 C CA . ASN A 1 180 ? 15.920 8.264 -2.031 1.00 54.16 180 ASN A CA 1
ATOM 1381 C C . ASN A 1 180 ? 14.645 7.396 -1.988 1.00 54.16 180 ASN A C 1
ATOM 1383 O O . ASN A 1 180 ? 14.435 6.653 -1.022 1.00 54.16 180 ASN A O 1
ATOM 1387 N N . PRO A 1 181 ? 13.746 7.531 -2.983 1.00 51.94 181 PRO A N 1
ATOM 1388 C CA . PRO A 1 181 ? 12.527 6.743 -3.032 1.00 51.94 181 PRO A CA 1
ATOM 1389 C C . PRO A 1 181 ? 12.936 5.292 -3.260 1.00 51.94 181 PRO A C 1
ATOM 1391 O O . PRO A 1 181 ? 13.558 4.945 -4.267 1.00 51.94 181 PRO A O 1
ATOM 1394 N N . THR A 1 182 ? 12.631 4.427 -2.297 1.00 52.34 182 THR A N 1
ATOM 1395 C CA . THR A 1 182 ? 12.864 2.997 -2.473 1.00 52.34 182 THR A CA 1
ATOM 1396 C C . THR A 1 182 ? 12.024 2.555 -3.682 1.00 52.34 182 THR A C 1
ATOM 1398 O O . THR A 1 182 ? 10.841 2.896 -3.743 1.00 52.34 182 THR A O 1
ATOM 1401 N N . PRO A 1 183 ? 12.585 1.816 -4.659 1.00 48.25 183 PRO A N 1
ATOM 1402 C 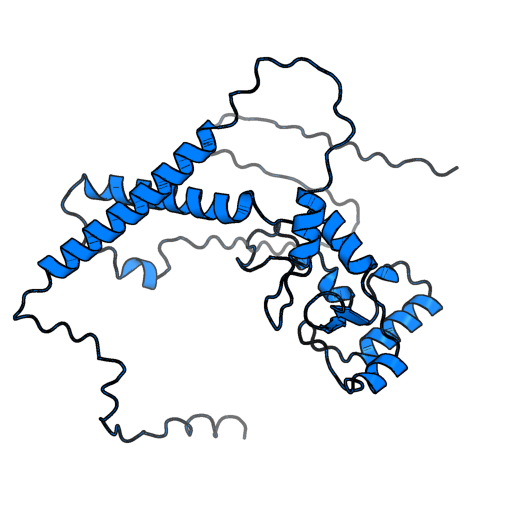CA . PRO A 1 183 ? 11.957 1.523 -5.961 1.00 48.25 183 PRO A CA 1
ATOM 1403 C C . PRO A 1 183 ? 10.672 0.666 -5.907 1.00 48.25 183 PRO A C 1
ATOM 1405 O O . PRO A 1 183 ? 10.189 0.194 -6.932 1.00 48.25 183 PRO A O 1
ATOM 1408 N N . SER A 1 184 ? 10.103 0.467 -4.721 1.00 47.53 184 SER A N 1
ATOM 1409 C CA . SER A 1 184 ? 8.895 -0.300 -4.424 1.00 47.53 184 SER A CA 1
ATOM 1410 C C . SER A 1 184 ? 7.737 0.555 -3.882 1.00 47.53 184 SER A C 1
ATOM 1412 O O . SER A 1 184 ? 6.790 -0.003 -3.335 1.00 47.53 184 SER A O 1
ATOM 1414 N N . GLN A 1 185 ? 7.772 1.885 -4.031 1.00 58.91 185 GLN A N 1
ATOM 1415 C CA . GLN A 1 185 ? 6.658 2.784 -3.676 1.00 58.91 185 GLN A CA 1
ATOM 1416 C C . GLN A 1 185 ? 5.524 2.741 -4.718 1.00 58.91 185 GLN A C 1
ATOM 1418 O O . GLN A 1 185 ? 5.176 3.736 -5.352 1.00 58.91 185 GLN A O 1
ATOM 1423 N N . HIS A 1 186 ? 4.945 1.560 -4.912 1.00 66.44 186 HIS A N 1
ATOM 1424 C CA . HIS A 1 186 ? 3.611 1.441 -5.489 1.00 66.44 186 HIS A CA 1
ATOM 1425 C C . HIS A 1 186 ? 2.602 1.304 -4.345 1.00 66.44 186 HIS A C 1
ATOM 1427 O O . HIS A 1 186 ? 2.938 0.651 -3.351 1.00 66.44 186 HIS A O 1
ATOM 1433 N N . PRO A 1 187 ? 1.380 1.864 -4.475 1.00 77.94 187 PRO A N 1
ATOM 1434 C CA . PRO A 1 187 ? 0.281 1.667 -3.530 1.00 77.94 187 PRO A CA 1
ATOM 1435 C C . PRO A 1 187 ? -0.126 0.187 -3.540 1.00 77.94 187 PRO A C 1
ATOM 1437 O O . PRO A 1 187 ? -1.053 -0.234 -4.232 1.00 77.94 187 PRO A O 1
ATOM 1440 N N . SER A 1 188 ? 0.645 -0.627 -2.831 1.00 86.81 188 SER A N 1
ATOM 1441 C CA . SER A 1 188 ? 0.557 -2.076 -2.811 1.00 86.81 188 SER A CA 1
ATOM 1442 C C . SER A 1 188 ? 0.739 -2.577 -1.390 1.00 86.81 188 SER A C 1
ATOM 1444 O O . SER A 1 188 ? 1.446 -1.987 -0.576 1.00 86.81 188 SER A O 1
ATOM 1446 N N . CYS A 1 189 ? 0.070 -3.680 -1.082 1.00 90.88 189 CYS A N 1
ATOM 1447 C CA . CYS A 1 189 ? 0.139 -4.302 0.223 1.00 90.88 189 CYS A CA 1
ATOM 1448 C C . CYS A 1 189 ? 1.584 -4.748 0.532 1.00 90.88 189 CYS A C 1
ATOM 1450 O O . CYS A 1 189 ? 2.132 -5.543 -0.235 1.00 90.88 189 CYS A O 1
ATOM 1452 N N . PRO A 1 190 ? 2.186 -4.345 1.666 1.00 88.44 190 PRO A N 1
ATOM 1453 C CA . PRO A 1 190 ? 3.563 -4.721 2.008 1.00 88.44 190 PRO A CA 1
ATOM 1454 C C . PRO A 1 190 ? 3.798 -6.231 2.141 1.00 88.44 190 PRO A C 1
ATOM 1456 O O . PRO A 1 190 ? 4.910 -6.703 1.919 1.00 88.44 190 PRO A O 1
ATOM 1459 N N . LEU A 1 191 ? 2.753 -6.996 2.475 1.00 91.00 191 LEU A N 1
ATOM 1460 C CA . LEU A 1 191 ? 2.846 -8.441 2.690 1.00 91.00 191 LEU A CA 1
ATOM 1461 C C . LEU A 1 191 ? 2.789 -9.245 1.386 1.00 91.00 191 LEU A C 1
ATOM 1463 O O . LEU A 1 191 ? 3.568 -10.175 1.200 1.00 91.00 191 LEU A O 1
ATOM 1467 N N . CYS A 1 192 ? 1.881 -8.897 0.471 1.00 93.19 192 CYS A N 1
ATOM 1468 C CA . CYS A 1 192 ? 1.635 -9.688 -0.742 1.00 93.19 192 CYS A CA 1
ATOM 1469 C C . CYS A 1 192 ? 1.897 -8.944 -2.054 1.00 93.19 192 CYS A C 1
ATOM 1471 O O . CYS A 1 192 ? 1.717 -9.521 -3.124 1.00 93.19 192 CYS A O 1
ATOM 1473 N N . ARG A 1 193 ? 2.309 -7.672 -1.990 1.00 88.56 193 ARG A N 1
ATOM 1474 C CA . ARG A 1 193 ? 2.586 -6.796 -3.143 1.00 88.56 193 ARG A CA 1
ATOM 1475 C C . ARG A 1 193 ? 1.405 -6.622 -4.107 1.00 88.56 193 ARG A C 1
ATOM 1477 O O . ARG A 1 193 ? 1.587 -6.183 -5.237 1.00 88.56 193 ARG A O 1
ATOM 1484 N N . THR A 1 194 ? 0.187 -6.943 -3.673 1.00 89.56 194 THR A N 1
ATOM 1485 C CA . THR A 1 194 ? -1.043 -6.697 -4.439 1.00 89.56 194 THR A CA 1
ATOM 1486 C C . THR A 1 194 ? -1.374 -5.208 -4.402 1.00 89.56 194 THR A C 1
ATOM 1488 O O . THR A 1 194 ? -1.344 -4.618 -3.323 1.00 89.56 194 THR A O 1
ATOM 1491 N N . SER A 1 195 ? -1.684 -4.597 -5.548 1.00 88.00 195 SER A N 1
ATOM 1492 C CA . SER A 1 195 ? -2.094 -3.187 -5.628 1.00 88.00 195 SER A CA 1
ATOM 1493 C C . SER A 1 195 ? -3.353 -2.918 -4.800 1.00 88.00 195 SER A C 1
ATOM 1495 O O . SER A 1 195 ? -4.225 -3.781 -4.715 1.00 88.00 195 SER A O 1
ATOM 1497 N N . PHE A 1 196 ? -3.473 -1.729 -4.200 1.00 85.81 196 PHE A N 1
ATOM 1498 C CA . PHE A 1 196 ? -4.672 -1.350 -3.439 1.00 85.81 196 PHE A CA 1
ATOM 1499 C C . PHE A 1 196 ? -5.897 -1.119 -4.332 1.00 85.81 196 PHE A C 1
ATOM 1501 O O . PHE A 1 196 ? -7.021 -1.336 -3.890 1.00 85.81 196 PHE A O 1
ATOM 1508 N N . VAL A 1 197 ? -5.677 -0.729 -5.590 1.00 84.31 197 VAL A N 1
ATOM 1509 C CA . VAL A 1 197 ? -6.736 -0.596 -6.597 1.00 84.31 197 VAL A CA 1
ATOM 1510 C C . VAL A 1 197 ? -6.894 -1.936 -7.294 1.00 84.31 197 VAL A C 1
ATOM 1512 O O . VAL A 1 197 ? -5.932 -2.453 -7.879 1.00 84.31 197 VAL A O 1
ATOM 1515 N N . ALA A 1 198 ? -8.098 -2.500 -7.222 1.00 79.31 198 ALA A N 1
ATOM 1516 C CA . ALA A 1 198 ? -8.434 -3.704 -7.964 1.00 79.31 198 ALA A CA 1
ATOM 1517 C C . ALA A 1 198 ? -8.332 -3.411 -9.467 1.00 79.31 198 ALA A C 1
ATOM 1519 O O . ALA A 1 198 ? -8.773 -2.359 -9.929 1.00 79.31 198 ALA A O 1
ATOM 1520 N N . ALA A 1 199 ? -7.787 -4.344 -10.254 1.00 69.88 199 ALA A N 1
ATOM 1521 C CA . ALA A 1 199 ? -7.692 -4.177 -11.709 1.00 69.88 199 ALA A CA 1
ATOM 1522 C C . ALA A 1 199 ? -9.056 -3.831 -12.344 1.00 69.88 199 ALA A C 1
ATOM 1524 O O . ALA A 1 199 ? -9.123 -3.030 -13.267 1.00 69.88 199 ALA A O 1
ATOM 1525 N N . SER A 1 200 ? -10.152 -4.333 -11.765 1.00 67.62 200 SER A N 1
ATOM 1526 C CA . SER A 1 200 ? -11.518 -4.013 -12.184 1.00 67.62 200 SER A CA 1
ATOM 1527 C C . SER A 1 200 ? -11.905 -2.541 -12.008 1.00 67.62 200 SER A C 1
ATOM 1529 O O . SER A 1 200 ? -12.645 -2.016 -12.833 1.00 67.62 200 SER A O 1
ATOM 1531 N N . GLU A 1 201 ? -11.437 -1.866 -10.952 1.00 76.88 201 GLU A N 1
ATOM 1532 C CA . GLU A 1 201 ? -11.680 -0.428 -10.759 1.00 76.88 201 GLU A CA 1
ATOM 1533 C C . GLU A 1 201 ? -10.858 0.394 -11.758 1.00 76.88 201 GLU A C 1
ATOM 1535 O O . GLU A 1 201 ? -11.367 1.379 -12.289 1.00 76.88 201 GLU A O 1
ATOM 1540 N N . ARG A 1 202 ? -9.638 -0.054 -12.094 1.00 71.75 202 ARG A N 1
ATOM 1541 C CA . ARG A 1 202 ? -8.835 0.571 -13.160 1.00 71.75 202 ARG A CA 1
ATOM 1542 C C . ARG A 1 202 ? -9.525 0.458 -14.507 1.00 71.75 202 ARG A C 1
ATOM 1544 O O . ARG A 1 202 ? -9.641 1.453 -15.210 1.00 71.75 202 ARG A O 1
ATOM 1551 N N . ASP A 1 203 ? -10.032 -0.727 -14.839 1.00 71.19 203 ASP A N 1
ATOM 1552 C CA . ASP A 1 203 ? -10.770 -0.946 -16.082 1.00 71.19 203 ASP A CA 1
ATOM 1553 C C . ASP A 1 203 ? -12.068 -0.130 -16.111 1.00 71.19 203 ASP A C 1
ATOM 1555 O O . ASP A 1 203 ? -12.456 0.374 -17.162 1.00 71.19 203 ASP A O 1
ATOM 1559 N N . ALA A 1 204 ? -12.737 0.041 -14.966 1.00 76.56 204 ALA A N 1
ATOM 1560 C CA . ALA A 1 204 ? -13.925 0.883 -14.854 1.00 76.56 204 ALA A CA 1
ATOM 1561 C C . ALA A 1 204 ? -13.599 2.378 -15.003 1.00 76.56 204 ALA A C 1
ATOM 1563 O O . ALA A 1 204 ? -14.340 3.080 -15.685 1.00 76.56 204 ALA A O 1
ATOM 1564 N N . GLN A 1 205 ? -12.491 2.861 -14.431 1.00 70.88 205 GLN A N 1
ATOM 1565 C CA . GLN A 1 205 ? -12.020 4.240 -14.607 1.00 70.88 205 GLN A CA 1
ATOM 1566 C C . GLN A 1 205 ? -11.532 4.508 -16.030 1.00 70.88 205 GLN A C 1
ATOM 1568 O O . GLN A 1 205 ? -11.872 5.541 -16.592 1.00 70.88 205 GLN A O 1
ATOM 1573 N N . ALA A 1 206 ? -10.823 3.563 -16.649 1.00 73.44 206 ALA A N 1
ATOM 1574 C CA . ALA A 1 206 ? -10.423 3.656 -18.051 1.00 73.44 206 ALA A CA 1
ATOM 1575 C C . ALA A 1 206 ? -11.631 3.627 -19.004 1.00 73.44 206 ALA A C 1
ATOM 1577 O O . ALA A 1 206 ? -11.575 4.178 -20.100 1.00 73.44 206 ALA A O 1
ATOM 1578 N N . ARG A 1 207 ? -12.735 2.984 -18.597 1.00 71.06 207 ARG A N 1
ATOM 1579 C CA . ARG A 1 207 ? -13.989 2.926 -19.363 1.00 71.06 207 ARG A CA 1
ATOM 1580 C C . ARG A 1 207 ? -14.978 4.031 -19.029 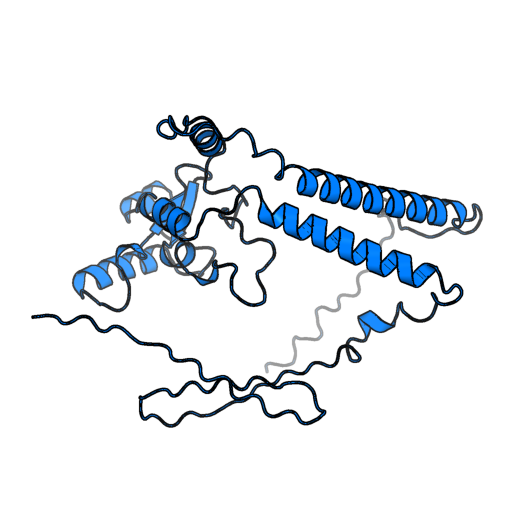1.00 71.06 207 ARG A C 1
ATOM 1582 O O . ARG A 1 207 ? -15.957 4.146 -19.762 1.00 71.06 207 ARG A O 1
ATOM 1589 N N . ALA A 1 208 ? -14.779 4.794 -17.954 1.00 70.00 208 ALA A N 1
ATOM 1590 C CA . ALA A 1 208 ? -15.634 5.924 -17.628 1.00 70.00 208 ALA A CA 1
ATOM 1591 C C . ALA A 1 208 ? -15.469 6.957 -18.754 1.00 70.00 208 ALA A C 1
ATOM 1593 O O . ALA A 1 208 ? -14.400 7.559 -18.872 1.00 70.00 208 ALA A O 1
ATOM 1594 N N . PRO A 1 209 ? -16.473 7.124 -19.635 1.00 55.47 209 PRO A N 1
ATOM 1595 C CA . PRO A 1 209 ? -16.349 8.039 -20.752 1.00 55.47 209 PRO A CA 1
ATOM 1596 C C . PRO A 1 209 ? -16.184 9.440 -20.169 1.00 55.47 209 PRO A C 1
ATOM 1598 O O . PRO A 1 209 ? -17.004 9.870 -19.359 1.00 55.47 209 PRO A O 1
ATOM 1601 N N . THR A 1 210 ? -15.121 10.140 -20.556 1.00 59.94 210 THR A N 1
ATOM 1602 C CA . THR A 1 210 ? -14.925 11.570 -20.299 1.00 59.94 210 THR A CA 1
ATOM 1603 C C . THR A 1 210 ? -16.086 12.327 -20.945 1.00 59.94 210 THR A C 1
ATOM 1605 O O . THR A 1 210 ? -16.030 12.709 -22.111 1.00 59.94 210 THR A O 1
ATOM 1608 N N . GLN A 1 211 ? -17.200 12.436 -20.224 1.00 56.62 211 GLN A N 1
ATOM 1609 C CA . GLN A 1 211 ? -18.504 12.757 -20.800 1.00 56.62 211 GLN A CA 1
ATOM 1610 C C . GLN A 1 211 ? -18.751 14.254 -21.018 1.00 56.62 211 GLN A C 1
ATOM 1612 O O . GLN A 1 211 ? -19.842 14.602 -21.444 1.00 56.62 211 GLN A O 1
ATOM 1617 N N . ASP A 1 212 ? -17.768 15.132 -20.799 1.00 49.72 212 ASP A N 1
ATOM 1618 C CA . ASP A 1 212 ? -17.990 16.585 -20.868 1.00 49.72 212 ASP A CA 1
ATOM 1619 C C . ASP A 1 212 ? -16.815 17.383 -21.465 1.00 49.72 212 ASP A C 1
ATOM 1621 O O . ASP A 1 212 ? -16.441 18.452 -20.991 1.00 49.72 212 ASP A O 1
ATOM 1625 N N . THR A 1 213 ? -16.241 16.902 -22.569 1.00 53.19 213 THR A N 1
ATOM 1626 C CA . THR A 1 213 ? -15.499 17.774 -23.502 1.00 53.19 213 THR A CA 1
ATOM 1627 C C . THR A 1 213 ? -16.093 17.686 -24.899 1.00 53.19 213 THR A C 1
ATOM 1629 O O . THR A 1 213 ? -15.412 17.425 -25.885 1.00 53.19 213 THR A O 1
ATOM 1632 N N . ALA A 1 214 ? -17.401 17.912 -24.995 1.00 62.12 214 ALA A N 1
ATOM 1633 C CA . ALA A 1 214 ? -18.058 18.208 -26.259 1.00 62.12 214 ALA A CA 1
ATOM 1634 C C . ALA A 1 214 ? -17.900 19.701 -26.607 1.00 62.12 214 ALA A C 1
ATOM 1636 O O . ALA A 1 214 ? -18.901 20.390 -26.749 1.00 62.12 214 ALA A O 1
ATOM 1637 N N . HIS A 1 215 ? -16.674 20.232 -26.698 1.00 57.47 215 HIS A N 1
ATOM 1638 C CA . HIS A 1 215 ? -16.427 21.500 -27.401 1.00 57.47 215 HIS A CA 1
ATOM 1639 C C . HIS A 1 215 ? -14.930 21.802 -27.556 1.00 57.47 215 HIS A C 1
ATOM 1641 O O . HIS A 1 215 ? -14.292 22.265 -26.615 1.00 57.47 215 HIS A O 1
ATOM 1647 N N . MET A 1 216 ? -14.395 21.554 -28.750 1.00 49.72 216 MET A N 1
ATOM 1648 C CA . MET A 1 216 ? -13.682 22.507 -29.619 1.00 49.72 216 MET A CA 1
ATOM 1649 C C . MET A 1 216 ? -12.991 21.686 -30.711 1.00 49.72 216 MET A C 1
ATOM 1651 O O . MET A 1 216 ? -12.255 20.747 -30.422 1.00 49.72 216 MET A O 1
ATOM 1655 N N . ASP A 1 217 ? -13.314 22.008 -31.959 1.00 53.12 217 ASP A N 1
ATOM 1656 C CA . ASP A 1 217 ? -12.619 21.550 -33.154 1.00 53.12 217 ASP A CA 1
ATOM 1657 C C . ASP A 1 217 ? -11.130 21.924 -33.047 1.00 53.12 217 ASP A C 1
ATOM 1659 O O . ASP A 1 217 ? -10.765 23.072 -33.290 1.00 53.12 217 ASP A O 1
ATOM 1663 N N . ASP A 1 218 ? -10.284 20.975 -32.649 1.00 50.62 218 ASP A N 1
ATOM 1664 C CA . ASP A 1 218 ? -8.831 21.150 -32.573 1.00 50.62 218 ASP A CA 1
ATOM 1665 C C . ASP A 1 218 ? -8.187 20.170 -33.557 1.00 50.62 218 ASP A C 1
ATOM 1667 O O . ASP A 1 218 ? -7.963 18.993 -33.274 1.00 50.62 218 ASP A O 1
ATOM 1671 N N . ALA A 1 219 ? -8.003 20.656 -34.781 1.00 58.81 219 ALA A N 1
ATOM 1672 C CA . ALA A 1 219 ? -7.423 19.936 -35.907 1.00 58.81 219 ALA A CA 1
ATOM 1673 C C . ALA A 1 219 ? -5.879 19.919 -35.875 1.00 58.81 219 ALA A C 1
ATOM 1675 O O . ALA A 1 219 ? -5.271 19.628 -36.899 1.00 58.81 219 ALA A O 1
ATOM 1676 N N . ASP A 1 220 ? -5.258 20.220 -34.728 1.00 57.78 220 ASP A N 1
ATOM 1677 C CA . ASP A 1 220 ? -3.810 20.433 -34.584 1.00 57.78 220 ASP A CA 1
ATOM 1678 C C . ASP A 1 220 ? -3.225 19.727 -33.335 1.00 57.78 220 ASP A C 1
ATOM 1680 O O . ASP A 1 220 ? -2.366 20.272 -32.643 1.00 57.78 220 ASP A O 1
ATOM 1684 N N . ARG A 1 221 ? -3.680 18.508 -33.004 1.00 53.84 221 ARG A N 1
ATOM 1685 C CA . ARG A 1 221 ? -3.155 17.733 -31.857 1.00 53.84 221 ARG A CA 1
ATOM 1686 C C . ARG A 1 221 ? -2.613 16.359 -32.256 1.00 53.84 221 ARG A C 1
ATOM 1688 O O . ARG A 1 221 ? -3.066 15.333 -31.760 1.00 53.84 221 ARG A O 1
ATOM 1695 N N . ASP A 1 222 ? -1.638 16.378 -33.160 1.00 54.09 222 ASP A N 1
ATOM 1696 C CA . ASP A 1 222 ? -0.847 15.214 -33.588 1.00 54.09 222 ASP A CA 1
ATOM 1697 C C . ASP A 1 222 ? 0.601 15.235 -33.022 1.00 54.09 222 ASP A C 1
ATOM 1699 O O . ASP A 1 222 ? 1.450 14.479 -33.487 1.00 54.09 222 ASP A O 1
ATOM 1703 N N . GLU A 1 223 ? 0.925 16.073 -32.024 1.00 57.88 223 GLU A N 1
ATOM 1704 C CA . GLU A 1 223 ? 2.311 16.238 -31.516 1.00 57.88 223 GLU A CA 1
ATOM 1705 C C . GLU A 1 223 ? 2.692 15.313 -30.337 1.00 57.88 223 GLU A C 1
ATOM 1707 O O . GLU A 1 223 ? 3.837 15.316 -29.893 1.00 57.88 223 GLU A O 1
ATOM 1712 N N . ASP A 1 224 ? 1.779 14.476 -29.840 1.00 57.16 224 ASP A N 1
ATOM 1713 C CA . ASP A 1 224 ? 1.979 13.716 -28.594 1.00 57.16 224 ASP A CA 1
ATOM 1714 C C . ASP A 1 224 ? 2.597 12.310 -28.824 1.00 57.16 224 ASP A C 1
ATOM 1716 O O . ASP A 1 224 ? 2.844 11.573 -27.871 1.00 57.16 224 ASP A O 1
ATOM 1720 N N . GLY A 1 225 ? 2.816 11.899 -30.081 1.00 58.69 225 GLY A N 1
ATOM 1721 C CA . GLY A 1 225 ? 3.249 10.538 -30.447 1.00 58.69 225 GLY A CA 1
ATOM 1722 C C . GLY A 1 225 ? 4.764 10.306 -30.522 1.00 58.69 225 GLY A C 1
ATOM 1723 O O . GLY A 1 225 ? 5.195 9.160 -30.639 1.00 58.69 225 GLY A O 1
ATOM 1724 N N . GLU A 1 226 ? 5.587 11.356 -30.463 1.00 63.69 226 GLU A N 1
ATOM 1725 C CA . GLU A 1 226 ? 7.043 11.233 -30.664 1.00 63.69 226 GLU A CA 1
ATOM 1726 C C . GLU A 1 226 ? 7.761 10.555 -29.476 1.00 63.69 226 GLU A C 1
ATOM 1728 O O . GLU A 1 226 ? 8.757 9.849 -29.664 1.00 63.69 226 GLU A O 1
ATOM 1733 N N . ASP A 1 227 ? 7.219 10.686 -28.261 1.00 65.56 227 ASP A N 1
ATOM 1734 C CA . ASP A 1 227 ? 7.812 10.118 -27.041 1.00 65.56 227 ASP A CA 1
ATOM 1735 C C . ASP A 1 227 ? 7.702 8.578 -26.989 1.00 65.56 227 ASP A C 1
ATOM 1737 O O . ASP A 1 227 ? 8.552 7.890 -26.404 1.00 65.56 227 ASP A O 1
ATOM 1741 N N . ASP A 1 228 ? 6.676 8.010 -27.638 1.00 74.56 228 ASP A N 1
ATOM 1742 C CA . ASP A 1 228 ? 6.481 6.560 -27.726 1.00 74.56 228 ASP A CA 1
ATOM 1743 C C . ASP A 1 228 ? 7.553 5.876 -28.572 1.00 74.56 228 ASP A C 1
ATOM 1745 O O . ASP A 1 228 ? 8.067 4.803 -28.215 1.00 74.56 228 ASP A O 1
ATOM 1749 N N . ASP A 1 229 ? 7.938 6.529 -29.661 1.00 83.75 229 ASP A N 1
ATOM 1750 C CA . ASP A 1 229 ? 8.951 6.035 -30.578 1.00 83.75 229 ASP A CA 1
ATOM 1751 C C . ASP A 1 229 ? 10.351 6.094 -29.952 1.00 83.75 229 ASP A C 1
ATOM 1753 O O . ASP A 1 229 ? 11.129 5.145 -30.106 1.00 83.75 229 ASP A O 1
ATOM 1757 N N . GLU A 1 230 ? 10.672 7.139 -29.174 1.00 84.81 230 GLU A N 1
ATOM 1758 C CA . GLU A 1 230 ? 11.967 7.246 -28.487 1.00 84.81 230 GLU A CA 1
ATOM 1759 C C . GLU A 1 230 ? 12.170 6.113 -27.469 1.00 84.81 230 GLU A C 1
ATOM 1761 O O . GLU A 1 230 ? 13.239 5.490 -27.429 1.00 84.81 230 GLU A O 1
ATOM 1766 N N . TYR A 1 231 ? 11.149 5.788 -26.673 1.00 83.38 231 TYR A N 1
ATOM 1767 C CA . TYR A 1 231 ? 11.224 4.690 -25.707 1.00 83.38 231 TYR A CA 1
ATOM 1768 C C . TYR A 1 231 ? 11.379 3.328 -26.379 1.00 83.38 231 TYR A C 1
ATOM 1770 O O . TYR A 1 231 ? 12.223 2.527 -25.960 1.00 83.38 231 TYR A O 1
ATOM 1778 N N . ASN A 1 232 ? 10.579 3.055 -27.414 1.00 84.06 232 ASN A N 1
ATOM 1779 C CA . ASN A 1 232 ? 10.667 1.799 -28.155 1.00 84.06 232 ASN A CA 1
ATOM 1780 C C . ASN A 1 232 ? 12.060 1.651 -28.778 1.00 84.06 232 ASN A C 1
ATOM 1782 O O . ASN A 1 232 ? 12.694 0.602 -28.641 1.00 84.06 232 ASN A O 1
ATOM 1786 N N . GLN A 1 233 ? 12.595 2.734 -29.344 1.00 90.06 233 GLN A N 1
ATOM 1787 C CA . GLN A 1 233 ? 13.940 2.759 -29.903 1.00 90.06 233 GLN A CA 1
ATOM 1788 C C . GLN A 1 233 ? 15.028 2.563 -28.830 1.00 90.06 233 GLN A C 1
ATOM 1790 O O . GLN A 1 233 ? 15.974 1.802 -29.044 1.00 90.06 233 GLN A O 1
ATOM 1795 N N . ALA A 1 234 ? 14.905 3.192 -27.657 1.00 84.12 234 ALA A N 1
ATOM 1796 C CA . ALA A 1 234 ? 15.824 2.998 -26.534 1.00 84.12 234 ALA A CA 1
ATOM 1797 C C . ALA A 1 234 ? 15.802 1.547 -26.015 1.00 84.12 234 ALA A C 1
ATOM 1799 O O . ALA A 1 234 ? 16.854 0.948 -25.777 1.00 84.12 234 ALA A O 1
ATOM 1800 N N . MET A 1 235 ? 14.615 0.946 -25.898 1.00 87.69 235 MET A N 1
ATOM 1801 C CA . MET A 1 235 ? 14.448 -0.454 -25.502 1.00 87.69 235 MET A CA 1
ATOM 1802 C C . MET A 1 235 ? 15.099 -1.406 -26.514 1.00 87.69 235 MET A C 1
ATOM 1804 O O . MET A 1 235 ? 15.827 -2.324 -26.126 1.00 87.69 235 MET A O 1
ATOM 1808 N N . GLU A 1 236 ? 14.889 -1.176 -27.811 1.00 92.69 236 GLU A N 1
ATOM 1809 C CA . GLU A 1 236 ? 15.524 -1.961 -28.870 1.00 92.69 236 GLU A CA 1
ATOM 1810 C C . GLU A 1 236 ? 17.053 -1.858 -28.826 1.00 92.69 236 GLU A C 1
ATOM 1812 O O . GLU A 1 236 ? 17.728 -2.886 -28.933 1.00 92.69 236 GLU A O 1
ATOM 1817 N N . ARG A 1 237 ? 17.611 -0.660 -28.585 1.00 88.75 237 ARG A N 1
ATOM 1818 C CA . ARG A 1 237 ? 19.062 -0.457 -28.423 1.00 88.75 237 ARG A CA 1
ATOM 1819 C C . ARG A 1 237 ? 19.630 -1.254 -27.248 1.00 88.75 237 ARG A C 1
ATOM 1821 O O . ARG A 1 237 ? 20.652 -1.922 -27.411 1.00 88.75 237 ARG A O 1
ATOM 1828 N N . ILE A 1 238 ? 18.955 -1.259 -26.097 1.00 84.25 238 ILE A N 1
ATOM 1829 C CA . ILE A 1 238 ? 19.373 -2.044 -24.922 1.00 84.25 238 ILE A CA 1
ATOM 1830 C C . ILE A 1 238 ? 19.338 -3.547 -25.225 1.00 84.25 238 ILE A C 1
ATOM 1832 O O . ILE A 1 238 ? 20.292 -4.268 -24.919 1.00 84.25 238 ILE A O 1
ATOM 1836 N N . ILE A 1 239 ? 18.256 -4.036 -25.842 1.00 88.12 239 ILE A N 1
ATOM 1837 C CA . ILE A 1 239 ? 18.111 -5.457 -26.191 1.00 88.12 239 ILE A CA 1
ATOM 1838 C C . ILE A 1 239 ? 19.184 -5.873 -27.204 1.00 88.12 239 ILE A C 1
ATOM 1840 O O . ILE A 1 239 ? 19.774 -6.948 -27.063 1.00 88.12 239 ILE A O 1
ATOM 1844 N N . ALA A 1 240 ? 19.455 -5.038 -28.209 1.00 90.88 240 ALA A N 1
ATOM 1845 C CA . ALA A 1 240 ? 20.490 -5.282 -29.206 1.00 90.88 240 ALA A CA 1
ATOM 1846 C C . ALA A 1 240 ? 21.885 -5.341 -28.567 1.00 90.88 240 ALA A C 1
ATOM 1848 O O . ALA A 1 240 ? 22.592 -6.331 -28.764 1.00 90.88 240 ALA A O 1
ATOM 1849 N N . ALA A 1 241 ? 22.237 -4.360 -27.728 1.00 84.56 241 ALA A N 1
ATOM 1850 C CA . ALA A 1 241 ? 23.513 -4.329 -27.013 1.00 84.56 241 ALA A CA 1
ATOM 1851 C C . ALA A 1 241 ? 23.698 -5.561 -26.110 1.00 84.56 241 ALA A C 1
ATOM 1853 O O . ALA A 1 241 ? 24.759 -6.185 -26.101 1.00 84.56 241 ALA A O 1
ATOM 1854 N N . TYR A 1 242 ? 22.645 -5.984 -25.400 1.00 82.62 242 TYR A N 1
ATOM 1855 C CA . TYR A 1 242 ? 22.691 -7.191 -24.573 1.00 82.62 242 TYR A CA 1
ATOM 1856 C C . TYR A 1 242 ? 22.886 -8.469 -25.405 1.00 82.62 242 TYR A C 1
ATOM 1858 O O . TYR A 1 242 ? 23.645 -9.362 -25.019 1.00 82.62 242 TYR A O 1
ATOM 1866 N N . ARG A 1 243 ? 22.216 -8.577 -26.562 1.00 87.38 243 ARG A N 1
ATOM 1867 C CA . ARG A 1 243 ? 22.379 -9.715 -27.484 1.00 87.38 243 ARG A CA 1
ATOM 1868 C C . ARG A 1 243 ? 23.786 -9.770 -28.074 1.00 87.38 243 ARG A C 1
ATOM 1870 O O . ARG A 1 243 ? 24.337 -10.867 -28.192 1.00 87.38 243 ARG A O 1
ATOM 1877 N N . GLU A 1 244 ? 24.360 -8.624 -28.424 1.00 87.69 244 GLU A N 1
ATOM 1878 C CA . GLU A 1 244 ? 25.731 -8.522 -28.923 1.00 87.69 244 GLU A CA 1
ATOM 1879 C C . GLU A 1 244 ? 26.739 -8.943 -27.848 1.00 87.69 244 GLU A C 1
ATOM 1881 O O . GLU A 1 244 ? 27.545 -9.839 -28.098 1.00 87.69 244 GLU A O 1
ATOM 1886 N N . GLU A 1 245 ? 26.631 -8.412 -26.626 1.00 82.00 245 GLU A N 1
ATOM 1887 C CA . GLU A 1 245 ? 27.545 -8.765 -25.533 1.00 82.00 245 GLU A CA 1
ATOM 1888 C C . GLU A 1 245 ? 27.441 -10.251 -25.170 1.00 82.00 245 GLU A C 1
ATOM 1890 O O . GLU A 1 245 ? 28.451 -10.936 -25.008 1.00 82.00 245 GLU A O 1
ATOM 1895 N N . ARG A 1 246 ? 26.225 -10.810 -25.137 1.00 81.12 246 ARG A N 1
ATOM 1896 C CA . ARG A 1 246 ? 26.027 -12.248 -24.911 1.00 81.12 246 ARG A CA 1
ATOM 1897 C C . ARG A 1 246 ? 26.612 -13.102 -26.039 1.00 81.12 246 ARG A C 1
ATOM 1899 O O . ARG A 1 246 ? 27.132 -14.186 -25.775 1.00 81.12 246 ARG A O 1
ATOM 1906 N N . SER A 1 247 ? 26.549 -12.627 -27.283 1.00 85.94 247 SER A N 1
ATOM 1907 C CA . SER A 1 247 ? 27.178 -13.292 -28.431 1.00 85.94 247 SER A CA 1
ATOM 1908 C C . SER A 1 247 ? 28.702 -13.214 -28.350 1.00 85.94 247 SER A C 1
ATOM 1910 O O . SER A 1 247 ? 29.371 -14.214 -28.601 1.00 85.94 247 SER A O 1
ATOM 1912 N N . ARG A 1 248 ? 29.247 -12.072 -27.912 1.00 82.44 248 ARG A N 1
ATOM 1913 C CA . ARG A 1 248 ? 30.679 -11.868 -27.672 1.00 82.44 248 ARG A CA 1
ATOM 1914 C C . ARG A 1 248 ? 31.200 -12.807 -26.590 1.00 82.44 248 ARG A C 1
ATOM 1916 O O . ARG A 1 248 ? 32.168 -13.515 -26.839 1.00 82.44 248 ARG A O 1
ATOM 1923 N N . LEU A 1 249 ? 30.504 -12.893 -25.453 1.00 77.31 249 LEU A N 1
ATOM 1924 C CA . LEU A 1 249 ? 30.832 -13.821 -24.366 1.00 77.31 249 LEU A CA 1
ATOM 1925 C C . LEU A 1 249 ? 30.795 -15.284 -24.827 1.00 77.31 249 LEU A C 1
ATOM 1927 O O . LEU A 1 249 ? 31.654 -16.073 -24.439 1.00 77.31 249 LEU A O 1
ATOM 1931 N N . ARG A 1 250 ? 29.839 -15.647 -25.693 1.00 80.06 250 ARG A N 1
ATOM 1932 C CA . ARG A 1 250 ? 29.754 -16.997 -26.268 1.00 80.06 250 ARG A CA 1
ATOM 1933 C C . ARG A 1 250 ? 30.876 -17.289 -27.265 1.00 80.06 250 ARG A C 1
ATOM 1935 O O . ARG A 1 250 ? 31.348 -18.415 -27.309 1.00 80.06 250 ARG A O 1
ATOM 1942 N N . ALA A 1 251 ? 31.295 -16.299 -28.048 1.00 81.19 251 ALA A N 1
ATOM 1943 C CA . ALA A 1 251 ? 32.403 -16.433 -28.991 1.00 81.19 251 ALA A CA 1
ATOM 1944 C C . ALA A 1 251 ? 33.771 -16.459 -28.286 1.00 81.19 251 ALA A C 1
ATOM 1946 O O . ALA A 1 251 ? 34.681 -17.143 -28.746 1.00 81.19 251 ALA A O 1
ATOM 1947 N N . SER A 1 252 ? 33.915 -15.745 -27.163 1.00 75.31 252 SER A N 1
ATOM 1948 C CA . SER A 1 252 ? 35.129 -15.757 -26.337 1.00 75.31 252 SER A CA 1
ATOM 1949 C C . SER A 1 252 ? 35.212 -16.952 -25.390 1.00 75.31 252 SER A C 1
ATOM 1951 O O . SER A 1 252 ? 36.298 -17.264 -24.903 1.00 75.31 252 SER A O 1
ATOM 1953 N N . ALA A 1 253 ? 34.086 -17.618 -25.114 1.00 72.19 253 ALA A N 1
ATOM 1954 C CA . ALA A 1 253 ? 34.050 -18.898 -24.420 1.00 72.19 253 ALA A CA 1
ATOM 1955 C C . ALA A 1 253 ? 34.645 -19.970 -25.341 1.00 72.19 253 ALA A C 1
ATOM 1957 O O . ALA A 1 253 ? 33.944 -20.693 -26.047 1.00 72.19 253 ALA A O 1
ATOM 1958 N N . SER A 1 254 ? 35.976 -20.004 -25.369 1.00 65.12 254 SER A N 1
ATOM 1959 C CA . SER A 1 254 ? 36.747 -21.008 -26.084 1.00 65.12 254 SER A CA 1
ATOM 1960 C C . SER A 1 254 ? 36.294 -22.400 -25.626 1.00 65.12 254 SER A C 1
ATOM 1962 O O . SER A 1 254 ? 36.202 -22.623 -24.417 1.00 65.12 254 SER A O 1
ATOM 1964 N N . PRO A 1 255 ? 36.023 -23.345 -26.542 1.00 64.31 255 PRO A N 1
ATOM 1965 C CA . PRO A 1 255 ? 35.522 -24.676 -26.193 1.00 64.31 255 PRO A CA 1
ATOM 1966 C C . PRO A 1 255 ? 36.454 -25.481 -25.266 1.00 64.31 255 PRO A C 1
ATOM 1968 O O . PRO A 1 255 ? 35.988 -26.419 -24.629 1.00 64.31 255 PRO A O 1
ATOM 1971 N N . ASP A 1 256 ? 37.727 -25.089 -25.138 1.00 63.47 256 ASP A N 1
ATOM 1972 C CA . ASP A 1 256 ? 38.716 -25.717 -24.244 1.00 63.47 256 ASP A CA 1
ATOM 1973 C C . ASP A 1 256 ? 38.935 -24.978 -22.909 1.00 63.47 256 ASP A C 1
ATOM 1975 O O . ASP A 1 256 ? 39.646 -25.462 -22.029 1.00 63.47 256 ASP A O 1
ATOM 1979 N N . GLY A 1 257 ? 38.339 -23.797 -22.723 1.00 58.72 257 GLY A N 1
ATOM 1980 C CA . GLY A 1 257 ? 38.489 -22.993 -21.511 1.00 58.72 257 GLY A CA 1
ATOM 1981 C C . GLY A 1 257 ? 37.284 -23.158 -20.599 1.00 58.72 257 GLY A C 1
ATOM 1982 O O . GLY A 1 257 ? 36.389 -22.319 -20.633 1.00 58.72 257 GLY A O 1
ATOM 1983 N N . GLY A 1 258 ? 37.251 -24.234 -19.808 1.00 50.22 258 GLY A N 1
ATOM 1984 C CA . GLY A 1 258 ? 36.182 -24.554 -18.856 1.00 50.22 258 GLY A CA 1
ATOM 1985 C C . GLY A 1 258 ? 35.928 -23.455 -17.822 1.00 50.22 258 GLY A C 1
ATOM 1986 O O . GLY A 1 258 ? 36.397 -23.532 -16.688 1.00 50.22 258 GLY A O 1
ATOM 1987 N N . VAL A 1 259 ? 35.156 -22.433 -18.197 1.00 53.72 259 VAL A N 1
ATOM 1988 C CA . VAL A 1 259 ? 34.607 -21.458 -17.257 1.00 53.72 259 VAL A CA 1
ATOM 1989 C C . VAL A 1 259 ? 33.523 -22.170 -16.458 1.00 53.72 259 VAL A C 1
ATOM 1991 O O . VAL A 1 259 ? 32.386 -22.341 -16.895 1.00 53.72 259 VAL A O 1
ATOM 1994 N N . PHE A 1 260 ? 33.964 -22.615 -15.289 1.00 51.50 260 PHE A N 1
ATOM 1995 C CA . PHE A 1 260 ? 33.242 -23.126 -14.137 1.00 51.50 260 PHE A CA 1
ATOM 1996 C C . PHE A 1 260 ? 32.141 -22.144 -13.701 1.00 51.50 260 PHE A C 1
ATOM 1998 O O . PHE A 1 260 ? 32.287 -21.412 -12.729 1.00 51.50 260 PHE A O 1
ATOM 2005 N N . TRP A 1 261 ? 31.031 -22.084 -14.433 1.00 53.47 261 TRP A N 1
ATOM 2006 C CA . TRP A 1 261 ? 29.767 -21.711 -13.810 1.00 53.47 261 TRP A CA 1
ATOM 2007 C C . TRP A 1 261 ? 29.303 -22.971 -13.083 1.00 53.47 261 TRP A C 1
ATOM 2009 O O . TRP A 1 261 ? 28.988 -23.950 -13.763 1.00 53.47 261 TRP A O 1
ATOM 2019 N N . PRO A 1 262 ? 29.362 -23.019 -11.739 1.00 49.41 262 PRO A N 1
ATOM 2020 C CA . PRO A 1 262 ? 28.920 -24.191 -11.008 1.00 49.41 262 PRO A CA 1
ATOM 2021 C C . PRO A 1 262 ? 27.456 -24.421 -11.358 1.00 49.41 262 PRO A C 1
ATOM 2023 O O . PRO A 1 262 ? 26.607 -23.556 -11.146 1.00 49.41 262 PRO A O 1
ATOM 2026 N N . ASP A 1 263 ? 27.187 -25.577 -11.950 1.00 51.09 263 ASP A N 1
ATOM 2027 C CA . ASP A 1 263 ? 25.837 -26.045 -12.194 1.00 51.09 263 ASP A CA 1
ATOM 2028 C C . ASP A 1 263 ? 25.144 -26.106 -10.820 1.00 51.09 263 ASP A C 1
ATOM 2030 O O . ASP A 1 263 ? 25.611 -26.850 -9.948 1.00 51.09 263 ASP A O 1
ATOM 2034 N N . PRO A 1 264 ? 24.080 -25.322 -10.553 1.00 55.41 264 PRO A N 1
ATOM 2035 C CA . PRO A 1 264 ? 23.443 -25.274 -9.233 1.00 55.41 264 PRO A CA 1
ATOM 2036 C C . PRO A 1 264 ? 22.796 -26.611 -8.833 1.00 55.41 264 PRO A C 1
ATOM 2038 O O . PRO A 1 264 ? 22.298 -26.749 -7.720 1.00 55.41 264 PRO A O 1
ATOM 2041 N N . LEU A 1 265 ? 22.818 -27.603 -9.727 1.00 56.28 265 LEU A N 1
ATOM 2042 C CA . LEU A 1 265 ? 22.366 -28.968 -9.488 1.00 56.28 265 LEU A CA 1
ATOM 2043 C C . LEU A 1 265 ? 23.506 -29.948 -9.163 1.00 56.28 265 LEU A C 1
ATOM 2045 O O . LEU A 1 265 ? 23.234 -31.105 -8.853 1.00 56.28 265 LEU A O 1
ATOM 2049 N N . SER A 1 266 ? 24.771 -29.513 -9.162 1.00 52.31 266 SER A N 1
ATOM 2050 C CA . SER A 1 266 ? 25.914 -30.343 -8.755 1.00 52.31 266 SER A CA 1
ATOM 2051 C C . SER A 1 266 ? 26.177 -30.258 -7.242 1.00 52.31 266 SER A C 1
ATOM 2053 O O . SER A 1 266 ? 27.307 -30.080 -6.789 1.00 52.31 266 SER A O 1
ATOM 2055 N N . THR A 1 267 ? 25.124 -30.385 -6.432 1.00 50.62 267 THR A N 1
ATOM 2056 C CA . THR A 1 267 ? 25.212 -30.565 -4.977 1.00 50.62 267 THR A CA 1
ATOM 2057 C C . THR A 1 267 ? 25.471 -32.038 -4.660 1.00 50.62 267 THR A C 1
ATOM 2059 O O . THR A 1 267 ? 24.541 -32.823 -4.494 1.00 50.62 267 THR A O 1
ATOM 2062 N N . GLY A 1 268 ? 26.744 -32.423 -4.596 1.00 49.31 268 GLY A N 1
ATOM 2063 C CA . GLY A 1 268 ? 27.162 -33.752 -4.128 1.00 49.31 268 GLY A CA 1
ATOM 2064 C C . GLY A 1 268 ? 28.513 -33.766 -3.413 1.00 49.31 268 GLY A C 1
ATOM 2065 O O . GLY A 1 268 ? 29.070 -34.833 -3.190 1.00 49.31 268 GLY A O 1
ATOM 2066 N N . GLY A 1 269 ? 29.067 -32.594 -3.090 1.00 50.66 269 GLY A N 1
ATOM 2067 C CA . GLY A 1 269 ? 30.305 -32.469 -2.329 1.00 50.66 269 GLY A CA 1
ATOM 2068 C C . GLY A 1 269 ? 29.993 -32.200 -0.866 1.00 50.66 269 GLY A C 1
ATOM 2069 O O . GLY A 1 269 ? 29.715 -31.062 -0.498 1.00 50.66 269 GLY A O 1
ATOM 2070 N N . GLU A 1 270 ? 30.021 -33.247 -0.049 1.00 50.22 270 GLU A N 1
ATOM 2071 C CA . GLU A 1 270 ? 29.974 -33.172 1.410 1.00 50.22 270 GLU A CA 1
ATOM 2072 C C . GLU A 1 270 ? 31.182 -32.363 1.910 1.00 50.22 270 GLU A C 1
ATOM 2074 O O . GLU A 1 270 ? 32.286 -32.885 2.060 1.00 50.22 270 GLU A O 1
ATOM 2079 N N . HIS A 1 271 ? 30.997 -31.060 2.122 1.00 55.75 271 HIS A N 1
ATOM 2080 C CA . HIS A 1 271 ? 31.984 -30.228 2.799 1.00 55.75 271 HIS A CA 1
ATOM 2081 C C . HIS A 1 271 ? 31.775 -30.416 4.312 1.00 55.75 271 HIS A C 1
ATOM 2083 O O . HIS A 1 271 ? 30.709 -30.048 4.812 1.00 55.75 271 HIS A O 1
ATOM 2089 N N . PRO A 1 272 ? 32.728 -31.006 5.059 1.00 59.72 272 PRO A N 1
ATOM 2090 C CA . PRO A 1 272 ? 32.604 -31.136 6.506 1.00 59.72 272 PRO A CA 1
ATOM 2091 C C . PRO A 1 272 ? 32.593 -29.731 7.116 1.00 59.72 272 PRO A C 1
ATOM 2093 O O . PRO A 1 272 ? 33.583 -29.003 7.045 1.00 59.72 272 PRO A O 1
ATOM 2096 N N . GLY A 1 273 ? 31.433 -29.337 7.643 1.00 55.00 273 GLY A N 1
ATOM 2097 C CA . GLY A 1 273 ? 31.212 -28.042 8.271 1.00 55.00 273 GLY A CA 1
ATOM 2098 C C . GLY A 1 273 ? 32.068 -27.900 9.521 1.00 55.00 273 GLY A C 1
ATOM 2099 O O . GLY A 1 273 ? 31.837 -28.583 10.517 1.00 55.00 273 GLY A O 1
ATOM 2100 N N . ALA A 1 274 ? 33.056 -27.009 9.455 1.00 58.47 274 ALA A N 1
ATOM 2101 C CA . ALA A 1 274 ? 33.660 -26.435 10.641 1.00 58.47 274 ALA A CA 1
ATOM 2102 C C . ALA A 1 274 ? 32.631 -25.486 11.270 1.00 58.47 274 ALA A C 1
ATOM 2104 O O . ALA A 1 274 ? 32.101 -24.579 10.630 1.00 58.47 274 ALA A O 1
ATOM 2105 N N . ASP A 1 275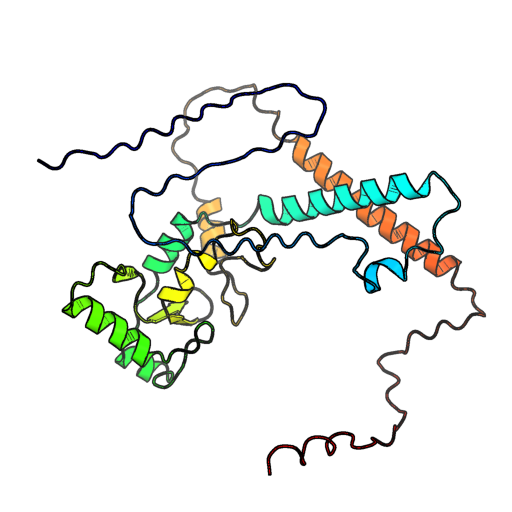 ? 32.287 -25.799 12.509 1.00 61.91 275 ASP A N 1
ATOM 2106 C CA . ASP A 1 275 ? 31.257 -25.168 13.317 1.00 61.91 275 ASP A CA 1
ATOM 2107 C C . ASP A 1 275 ? 31.815 -23.859 13.915 1.00 61.91 275 ASP A C 1
ATOM 2109 O O . ASP A 1 275 ? 32.180 -23.791 15.088 1.00 61.91 275 ASP A O 1
ATOM 2113 N N . ASP A 1 276 ? 31.918 -22.802 13.101 1.00 67.56 276 ASP A N 1
ATOM 2114 C CA . ASP A 1 276 ? 32.443 -21.479 13.507 1.00 67.56 276 ASP A CA 1
ATOM 2115 C C . ASP A 1 276 ? 31.494 -20.709 14.458 1.00 67.56 276 ASP A C 1
ATOM 2117 O O . ASP A 1 276 ? 31.638 -19.512 14.707 1.00 67.56 276 ASP A O 1
ATOM 2121 N N . ARG A 1 277 ? 30.491 -21.385 15.030 1.00 65.00 277 ARG A N 1
ATOM 2122 C CA . ARG A 1 277 ? 29.434 -20.771 15.845 1.00 65.00 277 ARG A CA 1
ATOM 2123 C C . ARG A 1 277 ? 29.814 -20.559 17.318 1.00 65.00 277 ARG A C 1
ATOM 2125 O O . ARG A 1 277 ? 29.026 -19.979 18.062 1.00 65.00 277 ARG A O 1
ATOM 2132 N N . ASN A 1 278 ? 31.008 -20.982 17.743 1.00 65.81 278 ASN A N 1
ATOM 2133 C CA . ASN A 1 278 ? 31.421 -20.969 19.155 1.00 65.81 278 ASN A CA 1
ATOM 2134 C C . ASN A 1 278 ? 32.294 -19.777 19.596 1.00 65.81 278 ASN A C 1
ATOM 2136 O O . ASN A 1 278 ? 32.562 -19.656 20.790 1.00 65.81 278 ASN A O 1
ATOM 2140 N N . GLU A 1 279 ? 32.717 -18.870 18.710 1.00 67.62 279 GLU A N 1
ATOM 2141 C CA . GLU A 1 279 ? 33.646 -17.789 19.101 1.00 67.62 279 GLU A CA 1
ATOM 2142 C C . GLU A 1 279 ? 33.006 -16.689 19.981 1.00 67.62 279 GLU A C 1
ATOM 2144 O O . GLU A 1 279 ? 33.698 -16.026 20.750 1.00 67.62 279 GLU A O 1
ATOM 2149 N N . TYR A 1 280 ? 31.678 -16.520 19.965 1.00 66.50 280 TYR A N 1
ATOM 2150 C CA . TYR A 1 280 ? 31.019 -15.391 20.647 1.00 66.50 280 TYR A CA 1
ATOM 2151 C C . TYR A 1 280 ? 30.512 -15.657 22.077 1.00 66.50 280 TYR A C 1
ATOM 2153 O O . TYR A 1 280 ? 29.960 -14.756 22.710 1.00 66.50 280 TYR A O 1
ATOM 2161 N N . ALA A 1 281 ? 30.706 -16.858 22.631 1.00 69.88 281 ALA A N 1
ATOM 2162 C CA . ALA A 1 281 ? 30.138 -17.225 23.935 1.00 69.88 281 ALA A CA 1
ATOM 2163 C C . ALA A 1 281 ? 30.872 -16.630 25.164 1.00 69.88 281 ALA A C 1
ATOM 2165 O O . ALA A 1 281 ? 30.384 -16.762 26.283 1.00 69.88 281 ALA A O 1
ATOM 2166 N N . GLY A 1 282 ? 32.026 -15.973 24.991 1.00 70.88 282 GLY A N 1
ATOM 2167 C CA . GLY A 1 282 ? 32.899 -15.562 26.105 1.00 70.88 282 GLY A CA 1
ATOM 2168 C C . GLY A 1 282 ? 32.830 -14.098 26.566 1.00 70.88 282 GLY A C 1
ATOM 2169 O O . GLY A 1 282 ? 33.503 -13.760 27.533 1.00 70.88 282 GLY A O 1
ATOM 2170 N N . MET A 1 283 ? 32.079 -13.211 25.902 1.00 75.44 283 MET A N 1
ATOM 2171 C CA . MET A 1 283 ? 32.198 -11.753 26.132 1.00 75.44 283 MET A CA 1
ATOM 2172 C C . MET A 1 283 ? 31.214 -11.130 27.139 1.00 75.44 283 MET A C 1
ATOM 2174 O O . MET A 1 283 ? 31.296 -9.930 27.389 1.00 75.44 283 MET A O 1
ATOM 2178 N N . TYR A 1 284 ? 30.318 -11.910 27.748 1.00 64.19 284 TYR A N 1
ATOM 2179 C CA . TYR A 1 284 ? 29.345 -11.407 28.734 1.00 64.19 284 TYR A CA 1
ATOM 2180 C C . TYR A 1 284 ? 29.386 -12.193 30.054 1.00 64.19 284 TYR A C 1
ATOM 2182 O O . TYR A 1 284 ? 28.355 -12.678 30.517 1.00 64.19 284 TYR A O 1
ATOM 2190 N N . SER A 1 285 ? 30.579 -12.345 30.641 1.00 65.56 285 SER A N 1
ATOM 2191 C CA . SER A 1 285 ? 30.750 -12.802 32.034 1.00 65.56 285 SER A CA 1
ATOM 2192 C C . SER A 1 285 ? 31.272 -11.677 32.915 1.00 65.56 285 SER A C 1
ATOM 2194 O O . SER A 1 285 ? 32.212 -10.988 32.461 1.00 65.56 285 SER A O 1
#

Radius of gyration: 28.75 Å; chains: 1; bounding box: 60×72×68 Å

pLDDT: mean 70.21, std 19.71, range [35.31, 98.12]

Foldseek 3Di:
DDDDDDDDDDDDDDDDDDPDDDDDDDDDDDPDDDDDPPPDPPPPDDPVPPVVVPVPVPPPDDDPVVVVLVVLLVVLVVLLLCVVVPDDADDDLVSLLVLLLPFDFDDCVNCVVVVCNQPAAPPPRHGQVVQVVVLVVCVVVVDPPDDSSQTHKGFLVVKDRDIHGSVVSNDCVLPCPPPCNDSLSGCADPPPRHHSDDVVVVVVVVPPPPPPPPDDPDPDPPPPCPSVVSSVVSVVSNVVVVVVVVVVVVVVPDPPDPPPPPPPPPPDDPDPDDCPPPPPPPDPD

Sequence (285 aa):
MFDCYHAHYSSVASARQSSGRPRVRVRVRSACTLPSLDVLIAATMDPGELPWLTMGAGMMSMDGNAGRNTNQMMRDMVTVMQRRHGEGDRLTSPQIQQLIDELPRLTEEDLEANGQYDGSCPICMNTYLAALAEEEMSQVMDSPAHPVENLGVTRLAKTCGHIFCRKELSSPDMDPRRDNPTPSQHPSCPLCRTSFVAASERDAQARAPTQDTAHMDDADRDEDGEDDDEYNQAMERIIAAYREERSRLRASASPDGGVFWPDPLSTGGEHPGADDRNEYAGMYS